Protein AF-A0A3S4IL54-F1 (afdb_monomer_lite)

Organism: Klebsiella pneumoniae (NCBI:txid573)

Radius of gyration: 19.03 Å; chains: 1; bounding box: 43×79×37 Å

pLDDT: mean 83.69, std 21.72, range [37.44, 98.69]

Sequence (185 aa):
MRKSSSPRAPPRVFWDPHELANVLGVAGVRYAVDASRHLPLQVMVAAPSSVPSTPGLEMSGADFAGAEMETMLGWPEVRGVAEVMDMHGVLHGSERMQEIVQAGLNSGKLIEGHARGLRGADLQAYLAAGVTSDHELTSADDALEKTARRADDRDPRLAPLSAARYRRGVKNAAAPLLADHRLHR

Foldseek 3Di:
DDDPPDDDQQAEDEDEQVVLCQAANLVSQVVVLVVQPPDSYQYQYAQELCNPVDPPVDHTNDDDAQVSLLVQLPDPSHQAHPENNPLVCQLQVPVRNLSNLVSRLVSVGAAAYAQAPDADLSLVLSVLSRHDYHDNDDDPVSVCRNPPDDPCPPDPVSRRQDSVRNVVSSCVSCVVVVPPVPPDD

Structure (mmCIF, N/CA/C/O backbone):
data_AF-A0A3S4IL54-F1
#
_entry.id   AF-A0A3S4IL54-F1
#
loop_
_atom_site.group_PDB
_atom_site.id
_atom_site.type_symbol
_atom_site.label_atom_id
_atom_site.label_alt_id
_atom_site.label_comp_id
_atom_site.label_asym_id
_atom_site.label_entity_id
_atom_site.label_seq_id
_atom_site.pdbx_PDB_ins_code
_atom_site.Cartn_x
_atom_site.Cartn_y
_atom_site.Cartn_z
_atom_site.occupancy
_atom_site.B_iso_or_equiv
_atom_site.auth_seq_id
_atom_site.auth_comp_id
_atom_site.auth_asym_id
_atom_site.auth_atom_id
_atom_site.pdbx_PDB_model_num
ATOM 1 N N . MET A 1 1 ? -13.021 -41.311 19.659 1.00 43.38 1 MET A N 1
ATOM 2 C CA . MET A 1 1 ? -12.293 -40.146 19.105 1.00 43.38 1 MET A CA 1
ATOM 3 C C . MET A 1 1 ? -12.610 -40.026 17.618 1.00 43.38 1 MET A C 1
ATOM 5 O O . MET A 1 1 ? -12.210 -40.898 16.859 1.00 43.38 1 MET A O 1
ATOM 9 N N . ARG A 1 2 ? -13.386 -39.020 17.191 1.00 39.38 2 ARG A N 1
ATOM 10 C CA . ARG A 1 2 ? -13.644 -38.776 15.760 1.00 39.38 2 ARG A CA 1
ATOM 11 C C . ARG A 1 2 ? -12.440 -38.033 15.172 1.00 39.38 2 ARG A C 1
ATOM 13 O O . ARG A 1 2 ? -12.179 -36.903 15.569 1.00 39.38 2 ARG A O 1
ATOM 20 N N . LYS A 1 3 ? -11.706 -38.663 14.250 1.00 45.97 3 LYS A N 1
ATOM 21 C CA . LYS A 1 3 ? -10.764 -37.955 13.373 1.00 45.97 3 LYS A CA 1
ATOM 22 C C . LYS A 1 3 ? -11.594 -37.100 12.413 1.00 45.97 3 LYS A C 1
ATOM 24 O O . LYS A 1 3 ? -12.325 -37.644 11.592 1.00 45.97 3 LYS A O 1
ATOM 29 N N . SER A 1 4 ? -11.518 -35.780 12.560 1.00 51.88 4 SER A N 1
ATOM 30 C CA . SER A 1 4 ? -11.969 -34.840 11.531 1.00 51.88 4 SER A CA 1
ATOM 31 C C . SER A 1 4 ? -11.110 -35.064 10.284 1.00 51.88 4 SER A C 1
ATOM 33 O O . SER A 1 4 ? -9.888 -34.975 10.358 1.00 51.88 4 SER A O 1
ATOM 35 N N . SER A 1 5 ? -11.743 -35.426 9.171 1.00 60.09 5 SER A N 1
ATOM 36 C CA . SER A 1 5 ? -11.109 -35.794 7.899 1.00 60.09 5 SER A CA 1
ATOM 37 C C . SER A 1 5 ? -10.963 -34.622 6.922 1.00 60.09 5 SER A C 1
ATOM 39 O O . SER A 1 5 ? -10.692 -34.847 5.747 1.00 60.09 5 SER A O 1
ATOM 41 N N . SER A 1 6 ? -11.158 -33.377 7.368 1.00 56.56 6 SER A N 1
ATOM 42 C CA . SER A 1 6 ? -10.958 -32.210 6.504 1.00 56.56 6 SER A CA 1
ATOM 43 C C . SER A 1 6 ? -9.495 -31.764 6.566 1.00 56.56 6 SER A C 1
ATOM 45 O O . SER A 1 6 ? -9.030 -31.444 7.666 1.00 56.56 6 SER A O 1
ATOM 47 N N . PRO A 1 7 ? -8.759 -31.692 5.440 1.00 69.19 7 PRO A N 1
ATOM 48 C CA . PRO A 1 7 ? -7.446 -31.060 5.440 1.00 69.19 7 PRO A CA 1
ATOM 49 C C . PRO A 1 7 ? -7.599 -29.607 5.909 1.00 69.19 7 PRO A C 1
ATOM 51 O O . PRO A 1 7 ? -8.471 -28.873 5.438 1.00 69.19 7 PRO A O 1
ATOM 54 N N . ARG A 1 8 ? -6.798 -29.207 6.901 1.00 79.50 8 ARG A N 1
ATOM 55 C CA . ARG A 1 8 ? -6.761 -27.826 7.392 1.00 79.50 8 ARG A CA 1
ATOM 56 C C . ARG A 1 8 ? -6.196 -26.951 6.274 1.00 79.50 8 ARG A C 1
ATOM 58 O O . ARG A 1 8 ? -5.164 -27.299 5.705 1.00 79.50 8 ARG A O 1
ATOM 65 N N . ALA A 1 9 ? -6.860 -25.836 5.969 1.00 82.69 9 ALA A N 1
ATOM 66 C CA . ALA A 1 9 ? -6.317 -24.849 5.040 1.00 82.69 9 ALA A CA 1
ATOM 67 C C . ALA A 1 9 ? -4.901 -24.438 5.489 1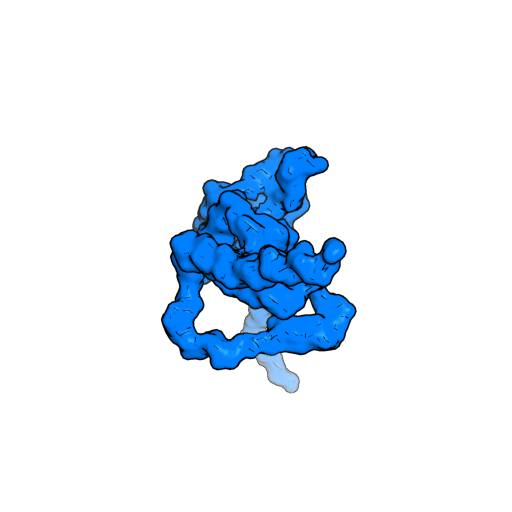.00 82.69 9 ALA A C 1
ATOM 69 O O . ALA A 1 9 ? -4.662 -24.352 6.703 1.00 82.69 9 ALA A O 1
ATOM 70 N N . PRO A 1 10 ? -3.968 -24.203 4.551 1.00 86.88 10 PRO A N 1
ATOM 71 C CA . PRO A 1 10 ? -2.629 -23.781 4.923 1.00 86.88 10 PRO A CA 1
ATOM 72 C C . PRO A 1 10 ? -2.695 -22.462 5.709 1.00 86.88 10 PRO A C 1
ATOM 74 O O . PRO A 1 10 ? -3.615 -21.660 5.495 1.00 86.88 10 PRO A O 1
ATOM 77 N N . PRO A 1 11 ? -1.743 -22.215 6.626 1.00 94.38 11 PRO A N 1
ATOM 78 C CA . PRO A 1 11 ? -1.591 -20.895 7.221 1.00 94.38 11 PRO A CA 1
ATOM 79 C C . PRO A 1 11 ? -1.414 -19.838 6.123 1.00 94.38 11 PRO A C 1
ATOM 81 O O . PRO A 1 11 ? -0.988 -20.143 5.004 1.00 94.38 11 PRO A O 1
ATOM 84 N N . ARG A 1 12 ? -1.769 -18.593 6.444 1.00 95.31 12 ARG A N 1
ATOM 85 C CA . ARG A 1 12 ? -1.751 -17.461 5.517 1.00 95.31 12 ARG A CA 1
ATOM 86 C C . ARG A 1 12 ? -1.012 -16.289 6.132 1.00 95.31 12 ARG A C 1
ATOM 88 O O . ARG A 1 12 ? -1.222 -16.000 7.306 1.00 95.31 12 ARG A O 1
ATOM 95 N N . VAL A 1 13 ? -0.220 -15.602 5.320 1.00 96.38 13 VAL A N 1
ATOM 96 C CA . VAL A 1 13 ? 0.407 -14.323 5.673 1.00 96.38 13 VAL A CA 1
ATOM 97 C C . VAL A 1 13 ? 0.102 -13.292 4.598 1.00 96.38 13 VAL A C 1
ATOM 99 O O . VAL A 1 13 ? -0.043 -13.640 3.425 1.00 96.38 13 VAL A O 1
ATOM 102 N N . PHE A 1 14 ? -0.019 -12.037 5.015 1.00 96.31 14 PHE A N 1
ATOM 103 C CA . PHE A 1 14 ? -0.024 -10.882 4.132 1.00 96.31 14 PHE A CA 1
ATOM 104 C C . PHE A 1 14 ? 1.339 -10.210 4.285 1.00 96.31 14 PHE A C 1
ATOM 106 O O . PHE A 1 14 ? 1.706 -9.846 5.399 1.00 96.31 14 PHE A O 1
ATOM 113 N N . TRP A 1 15 ? 2.123 -10.171 3.214 1.00 97.81 15 TRP A N 1
ATOM 114 C CA . TRP A 1 15 ? 3.521 -9.759 3.263 1.00 97.81 15 TRP A CA 1
ATOM 115 C C . TRP A 1 15 ? 3.759 -8.564 2.353 1.00 97.81 15 TRP A C 1
ATOM 117 O O . TRP A 1 15 ? 3.518 -8.642 1.149 1.00 97.81 15 TRP A O 1
ATOM 127 N N . ASP A 1 16 ? 4.268 -7.492 2.945 1.00 98.06 16 ASP A N 1
ATOM 128 C CA . ASP A 1 16 ? 4.882 -6.371 2.251 1.00 98.06 16 ASP A CA 1
ATOM 129 C C . ASP A 1 16 ? 6.401 -6.607 2.111 1.00 98.06 16 ASP A C 1
ATOM 131 O O . ASP A 1 16 ? 7.100 -6.620 3.123 1.00 98.06 16 ASP A O 1
ATOM 135 N N . PRO A 1 17 ? 6.934 -6.844 0.897 1.00 98.00 17 PRO A N 1
ATOM 136 C CA . PRO A 1 17 ? 8.362 -7.036 0.663 1.00 98.00 17 PRO A CA 1
ATOM 137 C C . PRO A 1 17 ? 9.089 -5.701 0.394 1.00 98.00 17 PRO A C 1
ATOM 139 O O . PRO A 1 17 ? 9.916 -5.624 -0.526 1.00 98.00 17 PRO A O 1
ATOM 142 N N . HIS A 1 18 ? 8.773 -4.630 1.131 1.00 97.62 18 HIS A N 1
ATOM 143 C CA . HIS A 1 18 ? 9.288 -3.285 0.844 1.00 97.62 18 HIS A CA 1
ATOM 144 C C . HIS A 1 18 ? 10.812 -3.166 0.969 1.00 97.62 18 HIS A C 1
ATOM 146 O O . HIS A 1 18 ? 11.418 -2.309 0.323 1.00 97.62 18 HIS A O 1
ATOM 152 N N . GLU A 1 19 ? 11.468 -4.038 1.730 1.00 97.38 19 GLU A N 1
ATOM 153 C CA . GLU A 1 19 ? 12.925 -4.073 1.847 1.00 97.38 19 GLU A CA 1
ATOM 154 C C . GLU A 1 19 ? 13.560 -4.569 0.545 1.00 97.38 19 GLU A C 1
ATOM 156 O O . GLU A 1 19 ? 14.521 -3.982 0.050 1.00 97.38 19 GLU A O 1
ATOM 161 N N . LEU A 1 20 ? 12.982 -5.608 -0.071 1.00 98.12 20 LEU A N 1
ATOM 162 C CA . LEU A 1 20 ? 13.428 -6.104 -1.376 1.00 98.12 20 LEU A CA 1
ATOM 163 C C . LEU A 1 20 ? 13.158 -5.083 -2.479 1.00 98.12 20 LEU A C 1
ATOM 165 O O . LEU A 1 20 ? 13.977 -4.934 -3.385 1.00 98.12 20 LEU A O 1
ATOM 169 N N . ALA A 1 21 ? 12.035 -4.369 -2.399 1.00 98.25 21 ALA A N 1
ATOM 170 C CA . ALA A 1 21 ? 11.714 -3.320 -3.354 1.00 98.25 21 ALA A CA 1
ATOM 171 C C . ALA A 1 21 ? 12.665 -2.123 -3.250 1.00 98.25 21 ALA A C 1
ATOM 173 O O . ALA A 1 21 ? 13.122 -1.629 -4.276 1.00 98.25 21 ALA A O 1
ATOM 174 N N . ASN A 1 22 ? 13.045 -1.708 -2.040 1.00 98.31 22 ASN A N 1
ATOM 175 C CA . ASN A 1 22 ? 14.037 -0.649 -1.863 1.00 98.31 22 ASN A CA 1
ATOM 176 C C . ASN A 1 22 ? 15.430 -1.033 -2.386 1.00 98.31 22 ASN A C 1
ATOM 178 O O . ASN A 1 22 ? 16.195 -0.161 -2.779 1.00 98.31 22 ASN A O 1
ATOM 182 N N . VAL A 1 23 ? 15.785 -2.319 -2.439 1.00 98.25 23 VAL A N 1
ATOM 183 C CA . VAL A 1 23 ? 17.096 -2.742 -2.968 1.00 98.25 23 VAL A CA 1
ATOM 184 C C . VAL A 1 23 ? 17.056 -3.026 -4.472 1.00 98.25 23 VAL A C 1
ATOM 186 O O . VAL A 1 23 ? 17.969 -2.635 -5.194 1.00 98.25 23 VAL A O 1
ATOM 189 N N . LEU A 1 24 ? 16.027 -3.730 -4.951 1.00 98.38 24 LEU A N 1
ATOM 190 C CA . LEU A 1 24 ? 15.977 -4.318 -6.300 1.00 98.38 24 LEU A CA 1
ATOM 191 C C . LEU A 1 24 ? 14.781 -3.840 -7.141 1.00 98.38 24 LEU A C 1
ATOM 193 O O . LEU A 1 24 ? 14.573 -4.324 -8.256 1.00 98.38 24 LEU A O 1
ATOM 197 N N . GLY A 1 25 ? 13.950 -2.943 -6.614 1.00 98.50 25 GLY A N 1
ATOM 198 C CA . GLY A 1 25 ? 12.744 -2.461 -7.280 1.00 98.50 25 GLY A CA 1
ATOM 199 C C . GLY A 1 25 ? 11.729 -3.562 -7.569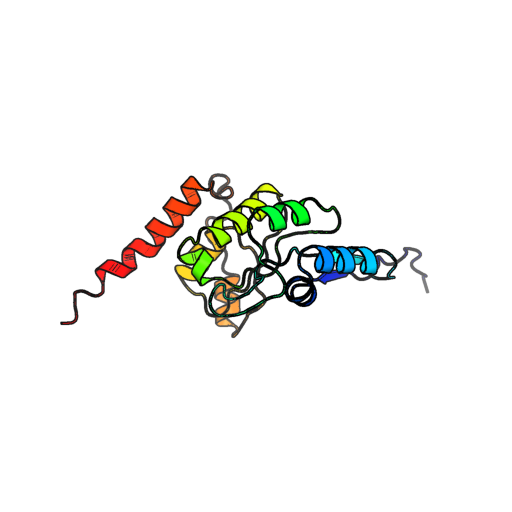 1.00 98.50 25 GLY A C 1
ATOM 200 O O . GLY A 1 25 ? 11.575 -4.526 -6.814 1.00 98.50 25 GLY A O 1
ATOM 201 N N . VAL A 1 26 ? 11.021 -3.426 -8.695 1.00 98.56 26 VAL A N 1
ATOM 202 C CA . VAL A 1 26 ? 9.961 -4.360 -9.119 1.00 98.56 26 VAL A CA 1
ATOM 203 C C . VAL A 1 26 ? 10.495 -5.792 -9.256 1.00 98.56 26 VAL A C 1
ATOM 205 O O . VAL A 1 26 ? 9.774 -6.752 -8.976 1.00 98.56 26 VAL A O 1
ATOM 208 N N . ALA A 1 27 ? 11.772 -5.959 -9.619 1.00 98.56 27 ALA A N 1
ATOM 209 C CA . ALA A 1 27 ? 12.417 -7.269 -9.681 1.00 98.56 27 ALA A CA 1
ATOM 210 C C . ALA A 1 27 ? 12.534 -7.930 -8.295 1.00 98.56 27 ALA A C 1
ATOM 212 O O . ALA A 1 27 ? 12.337 -9.139 -8.182 1.00 98.56 27 ALA A O 1
ATOM 213 N N . GLY A 1 28 ? 12.773 -7.148 -7.235 1.00 98.50 28 GLY A N 1
ATOM 214 C CA . GLY A 1 28 ? 12.763 -7.632 -5.851 1.00 98.50 28 GLY A CA 1
ATOM 215 C C . GLY A 1 28 ? 11.390 -8.144 -5.419 1.00 98.50 28 GLY A C 1
ATOM 216 O O . GLY A 1 28 ? 11.280 -9.221 -4.833 1.00 98.50 28 GLY A O 1
ATOM 217 N N . VAL A 1 29 ? 10.326 -7.426 -5.790 1.00 98.56 29 VAL A N 1
ATOM 218 C CA . VAL A 1 29 ? 8.942 -7.850 -5.513 1.00 98.56 29 VAL A CA 1
ATOM 219 C C . VAL A 1 29 ? 8.577 -9.097 -6.321 1.00 98.56 29 VAL A C 1
ATOM 221 O O . VAL A 1 29 ? 7.969 -10.027 -5.791 1.00 98.56 29 VAL A O 1
ATOM 224 N N . ARG A 1 30 ? 8.988 -9.178 -7.593 1.00 98.38 30 ARG A N 1
ATOM 225 C CA . ARG A 1 30 ? 8.802 -10.390 -8.407 1.00 98.38 30 ARG A CA 1
ATOM 226 C C . ARG A 1 30 ? 9.512 -11.592 -7.784 1.00 98.38 30 ARG A C 1
ATOM 228 O O . ARG A 1 30 ? 8.901 -12.651 -7.665 1.00 98.38 30 ARG A O 1
ATOM 235 N N . TYR A 1 31 ? 10.752 -11.417 -7.335 1.00 98.31 31 TYR A N 1
ATOM 236 C CA . TYR A 1 31 ? 11.493 -12.461 -6.632 1.00 98.31 31 TYR A CA 1
ATOM 237 C C . TYR A 1 31 ? 10.748 -12.944 -5.378 1.00 98.31 31 TYR A C 1
ATOM 239 O O . TYR A 1 31 ? 10.597 -14.150 -5.188 1.00 98.31 31 TYR A O 1
ATOM 247 N N . ALA A 1 32 ? 10.217 -12.023 -4.564 1.00 97.50 32 ALA A N 1
ATOM 248 C CA . ALA A 1 32 ? 9.409 -12.351 -3.387 1.00 97.50 32 ALA A CA 1
ATOM 249 C C . ALA A 1 32 ? 8.179 -13.207 -3.741 1.00 97.50 32 ALA A C 1
ATOM 251 O O . ALA A 1 32 ? 7.913 -14.225 -3.096 1.00 97.50 32 ALA A O 1
ATOM 252 N N . VAL A 1 33 ? 7.457 -12.828 -4.801 1.00 97.69 33 VAL A N 1
ATOM 253 C CA . VAL A 1 33 ? 6.313 -13.592 -5.320 1.00 97.69 33 VAL A CA 1
ATOM 254 C C . VAL A 1 33 ? 6.741 -14.997 -5.738 1.00 97.69 33 VAL A C 1
ATOM 256 O O . VAL A 1 33 ? 6.141 -15.976 -5.291 1.00 97.69 33 VAL A O 1
ATOM 259 N N . ASP A 1 34 ? 7.782 -15.117 -6.560 1.00 97.50 34 ASP A N 1
ATOM 260 C CA . ASP A 1 34 ? 8.218 -16.402 -7.107 1.00 97.50 34 ASP A CA 1
ATOM 261 C C . ASP A 1 34 ? 8.732 -17.347 -6.010 1.00 97.50 34 ASP A C 1
ATOM 263 O O . ASP A 1 34 ? 8.366 -18.525 -5.991 1.00 97.50 34 ASP A O 1
ATOM 267 N N . ALA A 1 35 ? 9.484 -16.823 -5.037 1.00 96.25 35 ALA A N 1
ATOM 268 C CA . ALA A 1 35 ? 9.977 -17.580 -3.887 1.00 96.25 35 ALA A CA 1
ATOM 269 C C . ALA A 1 35 ? 8.846 -18.125 -2.992 1.00 96.25 35 ALA A C 1
ATOM 271 O O . ALA A 1 35 ? 9.035 -19.113 -2.280 1.00 96.25 35 ALA A O 1
ATOM 272 N N . SER A 1 36 ? 7.656 -17.516 -3.032 1.00 95.44 36 SER A N 1
ATOM 273 C CA . SER A 1 36 ? 6.535 -17.894 -2.167 1.00 95.44 36 SER A CA 1
ATOM 274 C C . SER A 1 36 ? 5.674 -19.060 -2.678 1.00 95.44 36 SER A C 1
ATOM 276 O O . SER A 1 36 ? 4.983 -19.707 -1.888 1.00 95.44 36 SER A O 1
ATOM 278 N N . ARG A 1 37 ? 5.711 -19.374 -3.983 1.00 92.25 37 ARG A N 1
ATOM 279 C CA . ARG A 1 37 ? 4.726 -20.257 -4.650 1.00 92.25 37 ARG A CA 1
ATOM 280 C C . ARG A 1 37 ? 4.711 -21.714 -4.176 1.00 92.25 37 ARG A C 1
ATOM 282 O O . ARG A 1 37 ? 3.696 -22.389 -4.339 1.00 92.25 37 ARG A O 1
ATOM 289 N N . HIS A 1 38 ? 5.812 -22.215 -3.621 1.00 90.12 38 HIS A N 1
ATOM 290 C CA . HIS A 1 38 ? 5.969 -23.632 -3.258 1.00 90.12 38 HIS A CA 1
ATOM 291 C C . HIS A 1 38 ? 6.059 -23.874 -1.749 1.00 90.12 38 HIS A C 1
ATOM 293 O O . HIS A 1 38 ? 6.418 -24.966 -1.308 1.00 90.12 38 HIS A O 1
ATOM 299 N N . LEU A 1 39 ? 5.733 -22.862 -0.948 1.00 93.81 39 LEU A N 1
ATOM 300 C CA . LEU A 1 39 ? 5.749 -22.980 0.500 1.00 93.81 39 LEU A CA 1
ATOM 301 C C . LEU A 1 39 ? 4.493 -23.715 1.000 1.00 93.81 39 LEU A C 1
ATOM 303 O O . LEU A 1 39 ? 3.410 -23.549 0.436 1.00 93.81 39 LEU A O 1
ATOM 30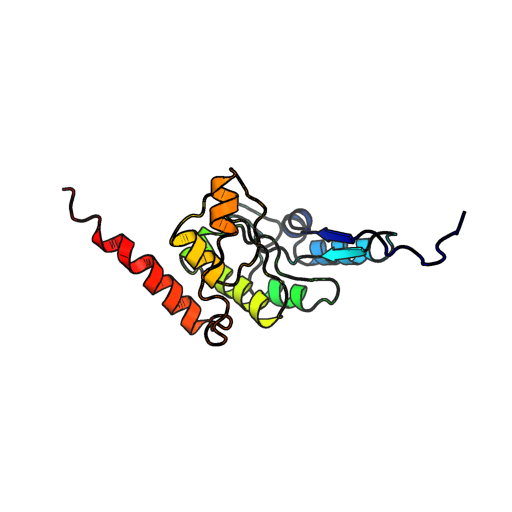7 N N . PRO A 1 40 ? 4.569 -24.447 2.128 1.00 93.88 40 PRO A N 1
ATOM 308 C CA . PRO A 1 40 ? 3.389 -24.924 2.857 1.00 93.88 40 PRO A CA 1
ATOM 309 C C . PRO A 1 40 ? 2.672 -23.774 3.608 1.00 93.88 40 PRO A C 1
ATOM 311 O O . PRO A 1 40 ? 2.152 -23.955 4.709 1.00 93.88 40 PRO A O 1
ATOM 314 N N . LEU A 1 41 ? 2.681 -22.575 3.023 1.00 94.44 41 LEU A N 1
ATOM 315 C CA . LEU A 1 41 ? 2.211 -21.295 3.541 1.00 94.44 41 LEU A CA 1
ATOM 316 C C . LEU A 1 41 ? 1.659 -20.503 2.355 1.00 94.44 41 LEU A C 1
ATOM 318 O O . LEU A 1 41 ? 2.367 -20.290 1.374 1.00 94.44 41 LEU A O 1
ATOM 322 N N . GLN A 1 42 ? 0.413 -20.044 2.440 1.00 94.44 42 GLN A N 1
ATOM 323 C CA . GLN A 1 42 ? -0.126 -19.151 1.420 1.00 94.44 42 GLN A CA 1
ATOM 324 C C . GLN A 1 42 ? 0.317 -17.715 1.718 1.00 94.44 42 GLN A C 1
ATOM 326 O O . GLN A 1 42 ? -0.140 -17.094 2.679 1.00 94.44 42 GLN A O 1
ATOM 331 N N . VAL A 1 43 ? 1.181 -17.184 0.861 1.00 96.31 43 VAL A N 1
ATOM 332 C CA . VAL A 1 43 ? 1.666 -15.806 0.941 1.00 96.31 43 VAL A CA 1
ATOM 333 C C . VAL A 1 43 ? 0.827 -14.925 0.022 1.00 96.31 43 VAL A C 1
ATOM 335 O O . VAL A 1 43 ? 0.702 -15.184 -1.172 1.00 96.31 43 VAL A O 1
ATOM 338 N N . MET A 1 44 ? 0.211 -13.898 0.595 1.00 95.81 44 MET A N 1
ATOM 339 C CA . MET A 1 44 ? -0.492 -12.843 -0.129 1.00 95.81 44 MET A CA 1
ATOM 340 C C . MET A 1 44 ? 0.420 -11.627 -0.138 1.00 95.81 44 MET A C 1
ATOM 342 O O . MET A 1 44 ? 0.722 -11.098 0.925 1.00 95.81 44 MET A O 1
ATOM 346 N N . VAL A 1 45 ? 0.892 -11.218 -1.309 1.00 98.00 45 VAL A N 1
ATOM 347 C CA . VAL A 1 45 ? 1.882 -10.140 -1.402 1.00 98.00 45 VAL A CA 1
ATOM 348 C C . VAL A 1 45 ? 1.169 -8.792 -1.483 1.00 98.00 45 VAL A C 1
ATOM 350 O O . VAL A 1 45 ? 0.118 -8.682 -2.113 1.00 98.00 45 VAL A O 1
ATOM 353 N N . ALA A 1 46 ? 1.724 -7.768 -0.855 1.00 98.06 46 ALA A N 1
ATOM 354 C CA . ALA A 1 46 ? 1.326 -6.381 -1.039 1.00 98.06 46 ALA A CA 1
ATOM 355 C C . ALA A 1 46 ? 2.331 -5.678 -1.960 1.00 98.06 46 ALA A C 1
ATOM 357 O O . ALA A 1 46 ? 3.511 -6.019 -1.964 1.00 98.06 46 ALA A O 1
ATOM 358 N N . ALA A 1 47 ? 1.868 -4.734 -2.774 1.00 98.62 47 ALA A N 1
ATOM 359 C CA . ALA A 1 47 ? 2.731 -3.918 -3.617 1.00 98.62 47 ALA A CA 1
ATOM 360 C C . ALA A 1 47 ? 3.330 -2.770 -2.782 1.00 98.62 47 ALA A C 1
ATOM 362 O O . ALA A 1 47 ? 2.554 -1.939 -2.308 1.00 98.62 47 ALA A O 1
ATOM 363 N N . PRO A 1 48 ? 4.662 -2.689 -2.603 1.00 98.56 48 PRO A N 1
ATOM 364 C CA . PRO A 1 48 ? 5.285 -1.655 -1.776 1.00 98.56 48 PRO A CA 1
ATOM 365 C C . PRO A 1 48 ? 4.968 -0.238 -2.270 1.00 98.56 48 PRO A C 1
ATOM 367 O O . PRO A 1 48 ? 5.108 0.053 -3.455 1.00 98.56 48 PRO A O 1
ATOM 370 N N . SER A 1 49 ? 4.547 0.646 -1.368 1.00 97.25 49 SER A N 1
ATOM 371 C CA . SER A 1 49 ? 4.077 2.017 -1.659 1.00 97.25 49 SER A CA 1
ATOM 372 C C . SER A 1 49 ? 5.119 3.107 -1.402 1.00 97.25 49 SER A C 1
ATOM 374 O O . SER A 1 49 ? 4.975 4.225 -1.894 1.00 97.25 49 SER A O 1
ATOM 376 N N . SER A 1 50 ? 6.160 2.807 -0.627 1.00 93.56 50 SER A N 1
ATOM 377 C CA . SER A 1 50 ? 7.106 3.799 -0.101 1.00 93.56 50 SER A CA 1
ATOM 378 C C . SER A 1 50 ? 8.547 3.436 -0.463 1.00 93.56 50 SER A C 1
ATOM 380 O O . SER A 1 50 ? 9.365 3.098 0.388 1.00 93.56 50 SER A O 1
ATOM 382 N N . VAL A 1 51 ? 8.849 3.500 -1.763 1.00 96.94 51 VAL A N 1
ATOM 383 C CA . VAL A 1 51 ? 10.172 3.198 -2.340 1.00 96.94 51 VAL A CA 1
ATOM 384 C C . VAL A 1 51 ? 10.640 4.365 -3.224 1.00 96.94 51 VAL A C 1
ATOM 386 O O . VAL A 1 51 ? 10.067 4.537 -4.298 1.00 96.94 51 VAL A O 1
ATOM 389 N N . PRO A 1 52 ? 11.601 5.204 -2.792 1.00 96.69 52 PRO A N 1
ATOM 390 C CA . PRO A 1 52 ? 12.041 5.364 -1.404 1.00 96.69 52 PRO A CA 1
ATOM 391 C C . PRO A 1 52 ? 10.909 5.874 -0.496 1.00 96.69 52 PRO A C 1
ATOM 393 O O . PRO A 1 52 ? 9.863 6.345 -0.970 1.00 96.69 52 PRO A O 1
ATOM 396 N N . SER A 1 53 ? 11.126 5.807 0.816 1.00 93.06 53 SER A N 1
ATOM 397 C CA . SER A 1 53 ? 10.193 6.350 1.805 1.00 93.06 53 SER A CA 1
ATOM 398 C C . SER A 1 53 ? 10.127 7.877 1.736 1.00 93.06 53 SER A C 1
ATOM 400 O O . SER A 1 53 ? 9.047 8.455 1.824 1.00 93.06 53 SER A O 1
ATOM 402 N N . THR A 1 54 ? 11.271 8.518 1.479 1.00 90.62 54 THR A N 1
ATOM 403 C CA . THR A 1 54 ? 11.439 9.971 1.500 1.00 90.62 54 THR A CA 1
ATOM 404 C C . THR A 1 54 ? 12.183 10.466 0.245 1.00 90.62 54 THR A C 1
ATOM 406 O O . THR A 1 54 ? 13.377 10.781 0.307 1.00 90.62 54 THR A O 1
ATOM 409 N N . PRO A 1 55 ? 11.509 10.543 -0.924 1.00 90.06 55 PRO A N 1
ATOM 410 C CA . PRO A 1 55 ? 12.134 10.968 -2.179 1.00 90.06 55 PRO A CA 1
ATOM 411 C C . PRO A 1 55 ? 12.886 12.299 -2.063 1.00 90.06 55 PRO A C 1
ATOM 413 O O . PRO A 1 55 ? 12.389 13.267 -1.488 1.00 90.06 55 PRO A O 1
ATOM 416 N N . GLY A 1 56 ? 14.099 12.346 -2.616 1.00 90.81 56 GLY A N 1
ATOM 417 C CA . GLY A 1 56 ? 14.969 13.527 -2.591 1.00 90.81 56 GLY A CA 1
ATOM 418 C C . GLY A 1 56 ? 15.747 13.747 -1.288 1.00 90.81 56 GLY A C 1
ATOM 419 O O . GLY A 1 56 ? 16.667 14.563 -1.284 1.00 90.81 56 GLY A O 1
ATOM 420 N N . LEU A 1 57 ? 15.429 13.022 -0.208 1.00 93.50 57 LEU A N 1
ATOM 421 C CA . LEU A 1 57 ? 16.180 13.060 1.057 1.00 93.50 57 LEU A CA 1
ATOM 422 C C . LEU A 1 57 ? 17.010 11.795 1.302 1.00 93.50 57 LEU A C 1
ATOM 424 O O . LEU A 1 57 ? 17.896 11.800 2.155 1.00 93.50 57 LEU A O 1
ATOM 428 N N . GLU A 1 58 ? 16.765 10.735 0.535 1.00 93.31 58 GLU A N 1
ATOM 429 C CA . GLU A 1 58 ? 17.514 9.485 0.604 1.00 93.31 58 GLU A CA 1
ATOM 430 C C . GLU A 1 58 ? 17.782 8.891 -0.784 1.00 93.31 58 GLU A C 1
ATOM 432 O O . GLU A 1 58 ? 17.233 9.336 -1.795 1.00 93.31 58 GLU A O 1
ATOM 437 N N . MET A 1 59 ? 18.640 7.871 -0.817 1.00 93.25 59 MET A N 1
ATOM 438 C CA . MET A 1 59 ? 18.881 7.050 -2.000 1.00 93.25 59 MET A CA 1
ATOM 439 C C . MET A 1 59 ? 18.334 5.644 -1.767 1.00 93.25 59 MET A C 1
ATOM 441 O O . MET A 1 59 ? 18.610 5.031 -0.738 1.00 93.25 59 MET A O 1
ATOM 445 N N . SER A 1 60 ? 17.613 5.129 -2.757 1.00 95.50 60 SER A N 1
ATOM 446 C CA . SER A 1 60 ? 17.112 3.757 -2.809 1.00 95.50 60 SER A CA 1
ATOM 447 C C . SER A 1 60 ? 17.505 3.130 -4.148 1.00 95.50 60 SER A C 1
ATOM 449 O O . SER A 1 60 ? 17.832 3.835 -5.103 1.00 95.50 60 SER A O 1
ATOM 451 N N . GLY A 1 61 ? 17.515 1.801 -4.220 1.00 97.12 61 GLY A N 1
ATOM 452 C CA . GLY A 1 61 ? 17.792 1.054 -5.448 1.00 97.12 61 GLY A CA 1
ATOM 453 C C . GLY A 1 61 ? 16.674 1.161 -6.489 1.00 97.12 61 GLY A C 1
ATOM 454 O O . GLY A 1 61 ? 16.864 0.745 -7.631 1.00 97.12 61 GLY A O 1
ATOM 455 N N . ALA A 1 62 ? 15.522 1.722 -6.112 1.00 97.62 62 ALA A N 1
ATOM 456 C CA . ALA A 1 62 ? 14.398 1.978 -6.999 1.00 97.62 62 ALA A CA 1
ATOM 457 C C . ALA A 1 62 ? 13.593 3.213 -6.571 1.00 97.62 62 ALA A C 1
ATOM 459 O O . ALA A 1 62 ? 13.741 3.715 -5.457 1.00 97.62 62 ALA A O 1
ATOM 460 N N . ASP A 1 63 ? 12.715 3.662 -7.465 1.00 97.12 63 ASP A N 1
ATOM 461 C CA . ASP A 1 63 ? 11.716 4.701 -7.230 1.00 97.12 63 ASP A CA 1
ATOM 462 C C . ASP A 1 63 ? 10.386 4.219 -7.815 1.00 97.12 63 ASP A C 1
ATOM 464 O O . ASP A 1 63 ? 10.341 3.798 -8.973 1.00 97.12 63 ASP A O 1
ATOM 468 N N . PHE A 1 64 ? 9.342 4.182 -6.991 1.00 98.06 64 PHE A N 1
ATOM 469 C CA . PHE A 1 64 ? 8.012 3.712 -7.359 1.00 98.06 64 PHE A CA 1
ATOM 470 C C . PHE A 1 64 ? 7.009 4.860 -7.380 1.00 98.06 64 PHE A C 1
ATOM 472 O O . PHE A 1 64 ? 6.886 5.620 -6.411 1.00 98.06 64 PHE A O 1
ATOM 479 N N . ALA A 1 65 ? 6.224 4.894 -8.453 1.00 96.94 65 ALA A N 1
ATOM 480 C CA . ALA A 1 65 ? 5.064 5.751 -8.637 1.00 96.94 65 ALA A CA 1
ATOM 481 C C . ALA A 1 65 ? 3.898 4.935 -9.240 1.00 96.94 65 ALA A C 1
ATOM 483 O O . ALA A 1 65 ? 3.767 3.732 -8.978 1.00 96.94 65 ALA A O 1
ATOM 484 N N . GLY A 1 66 ? 3.016 5.568 -10.022 1.00 97.38 66 GLY A N 1
ATOM 485 C CA . GLY A 1 66 ? 1.843 4.897 -10.594 1.00 97.38 66 GLY A CA 1
ATOM 486 C C . GLY A 1 66 ? 2.167 3.679 -11.463 1.00 97.38 66 GLY A C 1
ATOM 487 O O . GLY A 1 66 ? 1.527 2.640 -11.321 1.00 97.38 66 GLY A O 1
ATOM 488 N N . ALA A 1 67 ? 3.178 3.771 -12.331 1.00 98.38 67 ALA A N 1
ATOM 489 C CA . ALA A 1 67 ? 3.479 2.731 -13.319 1.00 98.38 67 ALA A CA 1
ATOM 490 C C . ALA A 1 67 ? 3.947 1.410 -12.678 1.00 98.38 67 ALA A C 1
ATOM 492 O O . ALA A 1 67 ? 3.498 0.320 -13.057 1.00 98.38 67 ALA A O 1
ATOM 493 N N . GLU A 1 68 ? 4.824 1.490 -11.676 1.00 98.62 68 GLU A N 1
ATOM 494 C CA . GLU A 1 68 ? 5.292 0.320 -10.930 1.00 98.62 68 GLU A CA 1
ATOM 495 C C . GLU A 1 68 ? 4.144 -0.282 -10.118 1.00 98.62 68 GLU A C 1
ATOM 497 O O . GLU A 1 68 ? 3.979 -1.505 -10.083 1.00 98.62 68 GLU A O 1
ATOM 502 N N . MET A 1 69 ? 3.312 0.575 -9.518 1.00 98.56 69 MET A N 1
ATOM 503 C CA . MET A 1 69 ? 2.151 0.153 -8.744 1.00 98.56 69 MET A CA 1
ATOM 504 C C . MET A 1 69 ? 1.126 -0.590 -9.611 1.00 98.56 69 MET A C 1
ATOM 506 O O . MET A 1 69 ? 0.715 -1.694 -9.259 1.00 98.56 69 MET A O 1
ATOM 510 N N . GLU A 1 70 ? 0.771 -0.057 -10.781 1.00 98.62 70 GLU A N 1
ATOM 511 C CA . GLU A 1 70 ? -0.110 -0.724 -11.750 1.00 98.62 70 GLU A CA 1
ATOM 512 C C . GLU A 1 70 ? 0.459 -2.070 -12.208 1.00 98.62 70 GLU A C 1
ATOM 514 O O . GLU A 1 70 ? -0.261 -3.072 -12.254 1.00 98.62 70 GLU A O 1
ATOM 519 N N . THR A 1 71 ? 1.766 -2.119 -12.479 1.00 98.56 71 THR A N 1
ATOM 520 C CA . THR A 1 71 ? 2.456 -3.356 -12.861 1.00 98.56 71 THR A CA 1
ATOM 521 C C . THR A 1 71 ? 2.298 -4.430 -11.788 1.00 98.56 71 THR A C 1
ATOM 523 O O . THR A 1 71 ? 1.892 -5.553 -12.098 1.00 98.56 71 THR A O 1
ATOM 526 N N . MET A 1 72 ? 2.595 -4.100 -10.527 1.00 98.69 72 MET A N 1
ATOM 527 C CA . MET A 1 72 ? 2.515 -5.043 -9.409 1.00 98.69 72 MET A CA 1
ATOM 528 C C . MET A 1 72 ? 1.069 -5.437 -9.097 1.00 98.69 72 MET A C 1
ATOM 530 O O . MET A 1 72 ? 0.770 -6.618 -8.914 1.00 98.69 72 MET A O 1
ATOM 534 N N . LEU A 1 73 ? 0.140 -4.478 -9.095 1.00 98.62 73 LEU A N 1
ATOM 535 C CA . LEU A 1 73 ? -1.284 -4.736 -8.883 1.00 98.62 73 LEU A CA 1
ATOM 536 C C . LEU A 1 73 ? -1.908 -5.553 -10.022 1.00 98.62 73 LEU A C 1
ATOM 538 O O . LEU A 1 73 ? -2.942 -6.181 -9.804 1.00 98.62 73 LEU A O 1
ATOM 542 N N . GLY A 1 74 ? -1.281 -5.639 -11.195 1.00 98.12 74 GLY A N 1
ATOM 543 C CA . GLY A 1 74 ? -1.672 -6.574 -12.250 1.00 98.12 74 GLY A CA 1
ATOM 544 C C . GLY A 1 74 ? -1.423 -8.049 -11.904 1.00 98.12 74 GLY A C 1
ATOM 545 O O . GLY A 1 74 ? -1.984 -8.938 -12.545 1.00 98.12 74 GLY A O 1
ATOM 546 N N . TRP A 1 75 ? -0.605 -8.352 -10.891 1.00 98.06 75 TRP A N 1
ATOM 547 C CA . TRP A 1 75 ? -0.240 -9.731 -10.559 1.00 98.06 75 TRP A CA 1
ATOM 548 C C . TRP A 1 75 ? -1.312 -10.420 -9.694 1.00 98.06 75 TRP A C 1
ATOM 550 O O . TRP A 1 75 ? -1.851 -9.805 -8.766 1.00 98.06 75 TRP A O 1
ATOM 560 N N . PRO A 1 76 ? -1.634 -11.704 -9.946 1.00 95.06 76 PRO A N 1
ATOM 561 C CA . PRO A 1 76 ? -2.652 -12.436 -9.183 1.00 95.06 76 PRO A CA 1
ATOM 562 C C . PRO A 1 76 ? -2.242 -12.727 -7.727 1.00 95.06 76 PRO A C 1
ATOM 564 O O . PRO A 1 76 ? -3.100 -12.917 -6.856 1.00 95.06 76 PRO A O 1
ATOM 567 N N . GLU A 1 77 ? -0.940 -12.762 -7.442 1.00 95.44 77 GLU A N 1
ATOM 568 C CA . GLU A 1 77 ? -0.398 -12.957 -6.094 1.00 95.44 77 GLU A CA 1
ATOM 569 C C . GLU A 1 77 ? -0.472 -11.690 -5.237 1.00 95.44 77 GLU A C 1
ATOM 571 O O . GLU A 1 77 ? -0.569 -11.787 -4.011 1.00 95.44 77 GLU A O 1
ATOM 576 N N . VAL A 1 78 ? -0.482 -10.517 -5.877 1.00 97.88 78 VAL A N 1
ATOM 577 C CA . VAL A 1 78 ? -0.552 -9.224 -5.197 1.00 97.88 78 VAL A CA 1
ATOM 578 C C . VAL A 1 78 ? -1.995 -8.924 -4.810 1.00 97.88 78 VAL A C 1
ATOM 580 O O . VAL A 1 78 ? -2.895 -8.988 -5.648 1.00 97.88 78 VAL A O 1
ATOM 583 N N . ARG A 1 79 ? -2.247 -8.606 -3.541 1.00 97.56 79 ARG A N 1
ATOM 584 C CA . ARG A 1 79 ? -3.592 -8.453 -2.959 1.00 97.56 79 ARG A CA 1
ATOM 585 C C . ARG A 1 79 ? -3.944 -7.038 -2.523 1.00 97.56 79 ARG A C 1
ATOM 587 O O . ARG A 1 79 ? -5.069 -6.825 -2.079 1.00 97.56 79 ARG A O 1
ATOM 594 N N . GLY A 1 80 ? -3.043 -6.090 -2.729 1.00 97.75 80 GLY A N 1
ATOM 595 C CA . GLY A 1 80 ? -3.279 -4.684 -2.445 1.00 97.75 80 GLY A CA 1
ATOM 596 C C . GLY A 1 80 ? -2.009 -3.861 -2.525 1.00 97.75 80 GLY A C 1
ATOM 597 O O . GLY A 1 80 ? -0.933 -4.401 -2.784 1.00 97.75 80 GLY A O 1
ATOM 598 N N . VAL A 1 81 ? -2.170 -2.566 -2.294 1.00 98.50 81 VAL A N 1
ATOM 599 C CA . VAL A 1 81 ? -1.082 -1.649 -1.961 1.00 98.50 81 VAL A CA 1
ATOM 600 C C . VAL A 1 81 ? -0.672 -1.929 -0.518 1.00 98.50 81 VAL A C 1
ATOM 602 O O . VAL A 1 81 ? -1.534 -2.132 0.340 1.00 98.50 81 VAL A O 1
ATOM 605 N N . ALA A 1 82 ? 0.631 -1.991 -0.280 1.00 98.19 82 ALA A N 1
ATOM 606 C CA . ALA A 1 82 ? 1.200 -2.130 1.048 1.00 98.19 82 ALA A CA 1
ATOM 607 C C . ALA A 1 82 ? 1.020 -0.853 1.880 1.00 98.19 82 ALA A C 1
ATOM 609 O O . ALA A 1 82 ? 0.304 0.064 1.483 1.00 98.19 82 ALA A O 1
ATOM 610 N N . GLU A 1 83 ? 1.642 -0.813 3.056 1.00 97.12 83 GLU A N 1
ATOM 611 C CA . GLU A 1 83 ? 1.446 0.265 4.015 1.00 97.12 83 GLU A CA 1
ATOM 612 C C . GLU A 1 83 ? 1.802 1.644 3.424 1.00 97.12 83 GLU A C 1
ATOM 614 O O . GLU A 1 83 ? 2.934 1.927 3.023 1.00 97.12 83 GLU A O 1
ATOM 619 N N . VAL A 1 84 ? 0.816 2.535 3.315 1.00 97.31 84 VAL A N 1
ATOM 620 C CA . VAL A 1 84 ? 1.025 3.875 2.744 1.00 97.31 84 VAL A CA 1
ATOM 621 C C . VAL A 1 84 ? 1.656 4.798 3.794 1.00 97.31 84 VAL A C 1
ATOM 623 O O . VAL A 1 84 ? 0.971 5.561 4.471 1.00 97.31 84 VAL A O 1
ATOM 626 N N . MET A 1 85 ? 2.981 4.734 3.940 1.00 95.94 85 MET A N 1
ATOM 627 C CA . MET A 1 85 ? 3.721 5.463 4.984 1.00 95.94 85 MET A CA 1
ATOM 628 C C . MET A 1 85 ? 3.869 6.963 4.720 1.00 95.94 85 MET A C 1
ATOM 630 O O . MET A 1 85 ? 4.011 7.742 5.663 1.00 95.94 85 MET A O 1
ATOM 634 N N . ASP A 1 86 ? 3.811 7.393 3.456 1.00 96.12 86 ASP A N 1
ATOM 635 C CA . ASP A 1 86 ? 3.865 8.811 3.078 1.00 96.12 86 ASP A CA 1
ATOM 636 C C . ASP A 1 86 ? 2.510 9.501 3.332 1.00 96.12 86 ASP A C 1
ATOM 638 O O . ASP A 1 86 ? 1.803 9.952 2.426 1.00 96.12 86 ASP A O 1
ATOM 642 N N . MET A 1 87 ? 2.131 9.565 4.612 1.00 95.94 87 MET A N 1
ATOM 643 C CA . MET A 1 87 ? 0.908 10.217 5.082 1.00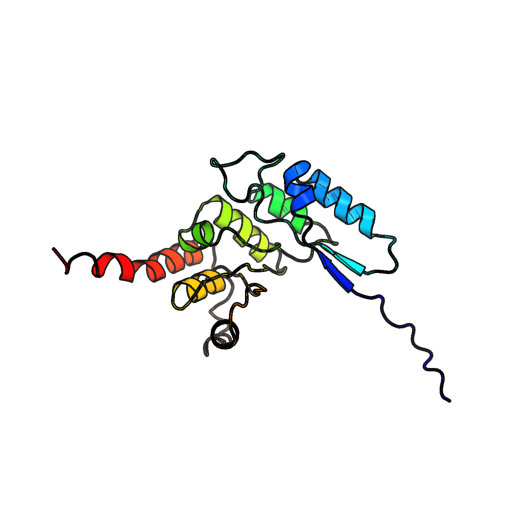 95.94 87 MET A CA 1
ATOM 644 C C . MET A 1 87 ? 0.869 11.685 4.659 1.00 95.94 87 MET A C 1
ATOM 646 O O . MET A 1 87 ? -0.170 12.172 4.227 1.00 95.94 87 MET A O 1
ATOM 650 N N . HIS A 1 88 ? 1.999 12.392 4.736 1.00 94.88 88 HIS A N 1
ATOM 651 C CA . HIS A 1 88 ? 2.083 13.794 4.332 1.00 94.88 88 HIS A CA 1
ATOM 652 C C . HIS A 1 88 ? 1.781 13.957 2.835 1.00 94.88 88 HIS A C 1
ATOM 654 O O . HIS A 1 88 ? 0.985 14.815 2.450 1.00 94.88 88 HIS A O 1
ATOM 660 N N . GLY A 1 89 ? 2.356 13.109 1.979 1.00 95.50 89 GLY A N 1
ATOM 661 C CA . GLY A 1 89 ? 2.052 13.078 0.554 1.00 95.50 89 GLY A CA 1
ATOM 662 C C . GLY A 1 89 ? 0.571 12.828 0.277 1.00 95.50 89 GLY A C 1
ATOM 663 O O . GLY A 1 89 ? -0.018 13.518 -0.555 1.00 95.50 89 GLY A O 1
ATOM 664 N N . VAL A 1 90 ? -0.073 11.925 1.019 1.00 96.00 90 VAL A N 1
ATOM 665 C CA . VAL A 1 90 ? -1.526 11.714 0.919 1.00 96.00 90 VAL A CA 1
ATOM 666 C C . VAL A 1 90 ? -2.293 12.980 1.330 1.00 96.00 90 VAL A C 1
ATOM 668 O O . VAL A 1 90 ? -3.049 13.534 0.526 1.00 96.00 90 VAL A O 1
ATOM 671 N N . LEU A 1 91 ? -2.054 13.496 2.538 1.00 94.75 91 LEU A N 1
ATOM 672 C CA . LEU A 1 91 ? -2.782 14.634 3.115 1.00 94.75 91 LEU A CA 1
ATOM 673 C C . LEU A 1 91 ? -2.623 15.934 2.324 1.00 94.75 91 LEU A C 1
ATOM 675 O O . LEU A 1 91 ? -3.537 16.753 2.303 1.00 94.75 91 LEU A O 1
ATOM 679 N N . HIS A 1 92 ? -1.492 16.124 1.647 1.00 94.44 92 HIS A N 1
ATOM 680 C CA . HIS A 1 92 ? -1.224 17.320 0.847 1.00 94.44 92 HIS A CA 1
ATOM 681 C C . HIS A 1 92 ? -1.373 17.090 -0.661 1.00 94.44 92 HIS A C 1
ATOM 683 O O . HIS A 1 92 ? -1.192 18.018 -1.450 1.00 94.44 92 HIS A O 1
ATOM 689 N N . GLY A 1 93 ? -1.758 15.879 -1.071 1.00 91.94 93 GLY A N 1
ATOM 690 C CA . GLY A 1 93 ? -1.995 15.528 -2.463 1.00 91.94 93 GLY A CA 1
ATOM 691 C C . GLY A 1 93 ? -0.738 15.615 -3.324 1.00 91.94 93 GLY A C 1
ATOM 692 O O . GLY A 1 93 ? -0.786 16.222 -4.394 1.00 91.94 93 GLY A O 1
ATOM 693 N N . SER A 1 94 ? 0.363 14.996 -2.898 1.00 95.56 94 SER A N 1
ATOM 694 C CA . SER A 1 94 ? 1.525 14.796 -3.765 1.00 95.56 94 SER A CA 1
ATOM 695 C C . SER A 1 94 ? 1.125 13.997 -5.010 1.00 95.56 94 SER A C 1
ATOM 697 O O . SER A 1 94 ? 0.241 13.140 -4.961 1.00 95.56 94 SER A O 1
ATOM 699 N N . GLU A 1 95 ? 1.750 14.304 -6.146 1.00 96.38 95 GLU A N 1
ATOM 700 C CA . GLU A 1 95 ? 1.466 13.622 -7.415 1.00 96.38 95 GLU A CA 1
ATOM 701 C C . GLU A 1 95 ? 1.756 12.120 -7.308 1.00 96.38 95 GLU A C 1
ATOM 703 O O . GLU A 1 95 ? 0.877 11.305 -7.573 1.00 96.38 95 GLU A O 1
ATOM 708 N N . ARG A 1 96 ? 2.923 11.761 -6.762 1.00 96.56 96 ARG A N 1
ATOM 709 C CA . ARG A 1 96 ? 3.329 10.370 -6.522 1.00 96.56 96 ARG A CA 1
ATOM 710 C C . ARG A 1 96 ? 2.314 9.585 -5.680 1.00 96.56 96 ARG A C 1
ATOM 712 O O . ARG A 1 96 ? 1.944 8.475 -6.053 1.00 96.56 96 ARG A O 1
ATOM 719 N N . MET A 1 97 ? 1.837 10.142 -4.559 1.00 96.94 97 MET A N 1
ATOM 720 C CA . MET A 1 97 ? 0.851 9.437 -3.726 1.00 96.94 97 MET A CA 1
ATOM 721 C C . MET A 1 97 ? -0.525 9.378 -4.382 1.00 96.94 97 MET A C 1
ATOM 723 O O . MET A 1 97 ? -1.216 8.372 -4.236 1.00 96.94 97 MET A O 1
ATOM 727 N N . GLN A 1 98 ? -0.917 10.404 -5.144 1.00 96.88 98 GLN A N 1
ATOM 728 C CA . GLN A 1 98 ? -2.146 10.348 -5.937 1.00 96.88 98 GLN A CA 1
ATOM 729 C C . GLN A 1 98 ? -2.110 9.198 -6.940 1.00 96.88 98 GLN A C 1
ATOM 731 O O . GLN A 1 98 ? -3.085 8.458 -7.039 1.00 96.88 98 GLN A O 1
ATOM 736 N N . GLU A 1 99 ? -1.004 9.030 -7.660 1.00 98.00 99 GLU A N 1
ATOM 737 C CA . GLU A 1 99 ? -0.843 7.950 -8.631 1.00 98.00 99 GLU A CA 1
ATOM 738 C C . GLU A 1 99 ? -0.899 6.567 -7.973 1.00 98.00 99 GLU A C 1
ATOM 740 O O . GLU A 1 99 ? -1.655 5.705 -8.421 1.00 98.00 99 GLU A O 1
ATOM 745 N N . ILE A 1 100 ? -0.166 6.370 -6.874 1.00 98.38 100 ILE A N 1
ATOM 746 C CA . ILE A 1 100 ? -0.125 5.092 -6.148 1.00 98.38 100 ILE A CA 1
ATOM 747 C C . ILE A 1 100 ? -1.499 4.723 -5.583 1.00 98.38 100 ILE A C 1
ATOM 749 O O . ILE A 1 100 ? -1.989 3.612 -5.802 1.00 98.38 100 ILE A O 1
ATOM 753 N N . VAL A 1 101 ? -2.150 5.654 -4.882 1.00 97.75 101 VAL A N 1
ATOM 754 C CA . VAL A 1 101 ? -3.473 5.415 -4.292 1.00 97.75 101 VAL A CA 1
ATOM 755 C C . VAL A 1 101 ? -4.509 5.186 -5.391 1.00 97.75 101 VAL A C 1
ATOM 757 O O . VAL A 1 101 ? -5.317 4.263 -5.288 1.00 97.75 101 VAL A O 1
ATOM 760 N N . GLN A 1 102 ? -4.466 5.956 -6.482 1.00 97.94 102 GLN A N 1
ATOM 761 C CA . GLN A 1 102 ? -5.391 5.777 -7.599 1.00 97.94 102 GLN A CA 1
ATOM 762 C C . GLN A 1 102 ? -5.196 4.426 -8.299 1.00 97.94 102 GLN A C 1
ATOM 764 O O . GLN A 1 102 ? -6.193 3.796 -8.650 1.00 97.94 102 GLN A O 1
ATOM 769 N N . ALA A 1 103 ? -3.959 3.947 -8.460 1.00 98.38 103 ALA A N 1
ATOM 770 C CA . ALA A 1 103 ? -3.684 2.603 -8.968 1.00 98.38 103 ALA A CA 1
ATOM 771 C C . ALA A 1 103 ? -4.280 1.525 -8.044 1.00 98.38 103 ALA A C 1
ATOM 773 O O . ALA A 1 103 ? -4.956 0.606 -8.517 1.00 98.38 103 ALA A O 1
ATOM 774 N N . GLY A 1 104 ? -4.127 1.689 -6.724 1.00 97.81 104 GLY A N 1
ATOM 775 C CA . GLY A 1 104 ? -4.780 0.855 -5.712 1.00 97.81 104 GLY A CA 1
ATOM 776 C C . GLY A 1 104 ? -6.298 0.803 -5.892 1.00 97.81 104 GLY A C 1
ATOM 777 O O . GLY A 1 104 ? -6.865 -0.278 -6.065 1.00 97.81 104 GLY A O 1
ATOM 778 N N . LEU A 1 105 ? -6.943 1.969 -5.962 1.00 97.31 105 LEU A N 1
ATOM 779 C CA . LEU A 1 105 ? -8.389 2.093 -6.159 1.00 97.31 105 LEU A CA 1
ATOM 780 C C . LEU A 1 105 ? -8.855 1.450 -7.473 1.00 97.31 105 LEU A C 1
ATOM 782 O O . LEU A 1 105 ? -9.837 0.708 -7.485 1.00 97.31 105 LEU A O 1
ATOM 786 N N . ASN A 1 106 ? -8.136 1.697 -8.571 1.00 97.50 106 ASN A N 1
ATOM 787 C CA . ASN A 1 106 ? -8.454 1.154 -9.893 1.00 97.50 106 ASN A CA 1
ATOM 788 C C . ASN A 1 106 ? -8.349 -0.375 -9.932 1.00 97.50 106 ASN A C 1
ATOM 790 O O . ASN A 1 106 ? -9.103 -1.025 -10.655 1.00 97.50 106 ASN A O 1
ATOM 794 N N . SER A 1 107 ? -7.436 -0.956 -9.151 1.00 97.31 107 SER A N 1
ATOM 795 C CA . SER A 1 107 ? -7.269 -2.409 -9.077 1.00 97.31 107 SER A CA 1
ATOM 796 C C . SER A 1 107 ? -8.407 -3.122 -8.334 1.00 97.31 107 SER A C 1
ATOM 798 O O . SER A 1 107 ? -8.545 -4.340 -8.456 1.00 97.31 107 SER A O 1
ATOM 800 N N . GLY A 1 108 ? -9.204 -2.390 -7.541 1.00 96.25 108 GLY A N 1
ATOM 801 C CA . GLY A 1 108 ? -10.230 -2.957 -6.658 1.00 96.25 108 GLY A CA 1
ATOM 802 C C . GLY A 1 108 ? -9.670 -3.812 -5.512 1.00 96.25 108 GLY A C 1
ATOM 803 O O . GLY A 1 108 ? -10.419 -4.564 -4.885 1.00 96.25 108 GLY A O 1
ATOM 804 N N . LYS A 1 109 ? -8.357 -3.743 -5.266 1.00 96.69 109 LYS A N 1
ATOM 805 C CA . LYS A 1 109 ? -7.651 -4.453 -4.194 1.00 96.69 109 LYS A CA 1
ATOM 806 C C . LYS A 1 109 ? -7.552 -3.583 -2.935 1.00 96.69 109 LYS A C 1
ATOM 808 O O . LYS A 1 109 ? -8.007 -2.443 -2.918 1.00 96.69 109 LYS A O 1
ATOM 813 N N . LEU A 1 110 ? -6.983 -4.145 -1.869 1.00 95.56 110 LEU A N 1
ATOM 814 C CA . LEU A 1 110 ? -6.798 -3.434 -0.603 1.00 95.56 110 LEU A CA 1
ATOM 815 C C . LEU A 1 110 ? -5.794 -2.283 -0.750 1.00 95.56 110 LEU A C 1
ATOM 817 O O . LEU A 1 110 ? -4.897 -2.337 -1.592 1.00 95.56 110 LEU A O 1
ATOM 821 N N . ILE A 1 111 ? -5.936 -1.271 0.101 1.00 98.00 111 ILE A N 1
ATOM 822 C CA . ILE A 1 111 ? -4.926 -0.234 0.321 1.00 98.00 111 ILE A CA 1
ATOM 823 C C . ILE A 1 111 ? -4.673 -0.198 1.824 1.00 98.00 111 ILE A C 1
ATOM 825 O O . ILE A 1 111 ? -5.541 0.239 2.594 1.00 98.00 111 ILE A O 1
ATOM 829 N N . GLU A 1 112 ? -3.518 -0.721 2.224 1.00 97.75 112 GLU A N 1
ATOM 830 C CA . GLU A 1 112 ? -3.123 -0.811 3.625 1.00 97.75 112 GLU A CA 1
ATOM 831 C C . GLU A 1 112 ? -2.530 0.511 4.122 1.00 97.75 112 GLU A C 1
ATOM 833 O O . GLU A 1 112 ? -1.925 1.270 3.362 1.00 97.75 112 GLU A O 1
ATOM 838 N N . GLY A 1 113 ? -2.723 0.811 5.403 1.00 96.06 113 GLY A N 1
ATOM 839 C CA . GLY A 1 113 ? -2.304 2.083 5.984 1.00 96.06 113 GLY A CA 1
ATOM 840 C C . GLY A 1 113 ? -1.180 1.982 6.996 1.00 96.06 113 GLY A C 1
ATOM 841 O O . GLY A 1 113 ? -0.929 0.937 7.584 1.00 96.06 113 GLY A O 1
ATOM 842 N N . HIS A 1 114 ? -0.541 3.127 7.207 1.00 97.06 114 HIS A N 1
ATOM 843 C CA . HIS A 1 114 ? 0.394 3.393 8.292 1.00 97.06 114 HIS A CA 1
ATOM 844 C C . HIS A 1 114 ? 0.003 4.745 8.889 1.00 97.06 114 HIS A C 1
ATOM 846 O O . HIS A 1 114 ? 0.529 5.781 8.497 1.00 97.06 114 HIS A O 1
ATOM 852 N N . ALA A 1 115 ? -0.983 4.760 9.783 1.00 96.50 115 ALA A N 1
ATOM 853 C CA . ALA A 1 115 ? -1.643 5.972 10.274 1.00 96.50 115 ALA A CA 1
ATOM 854 C C . ALA A 1 115 ? -1.095 6.416 11.642 1.00 96.50 115 ALA A C 1
ATOM 856 O O . ALA A 1 115 ? -1.844 6.825 12.540 1.00 96.50 115 ALA A O 1
ATOM 857 N N . ARG A 1 116 ? 0.223 6.301 11.845 1.00 96.44 116 ARG A N 1
ATOM 858 C CA . ARG A 1 116 ? 0.864 6.644 13.119 1.00 96.44 116 ARG A CA 1
ATOM 859 C C . ARG A 1 116 ? 0.647 8.124 13.441 1.00 96.44 116 ARG A C 1
ATOM 861 O O . ARG A 1 116 ? 1.088 9.004 12.711 1.00 96.44 116 ARG A O 1
ATOM 868 N N . GLY A 1 117 ? -0.003 8.396 14.571 1.00 95.75 117 GLY A N 1
ATOM 869 C CA . GLY A 1 117 ? -0.227 9.758 15.065 1.00 95.75 117 GLY A CA 1
ATOM 870 C C . GLY A 1 117 ? -1.305 10.562 14.330 1.00 95.75 117 GLY A C 1
ATOM 871 O O . GLY A 1 117 ? -1.585 11.682 14.756 1.00 95.75 117 GLY A O 1
ATOM 872 N N . LEU A 1 118 ? -1.943 10.019 13.285 1.00 95.25 118 LEU A N 1
ATOM 873 C CA . LEU A 1 118 ? -3.070 10.687 12.634 1.00 95.25 118 LEU A CA 1
ATOM 874 C C . LEU A 1 118 ? -4.302 10.673 13.540 1.00 95.25 118 LEU A C 1
ATOM 876 O O . LEU A 1 118 ? -4.681 9.628 14.066 1.00 95.25 118 LEU A O 1
ATOM 880 N N . ARG A 1 119 ? -4.951 11.833 13.669 1.00 93.44 119 ARG A N 1
ATOM 881 C CA . ARG A 1 119 ? -6.189 12.030 14.438 1.00 93.44 119 ARG A CA 1
ATOM 882 C C . ARG A 1 119 ? -7.126 12.994 13.729 1.00 93.44 119 ARG A C 1
ATOM 884 O O . ARG A 1 119 ? -6.711 13.719 12.824 1.00 93.44 119 ARG A O 1
ATOM 891 N N . GLY A 1 120 ? -8.385 13.023 14.157 1.00 93.06 120 GLY A N 1
ATOM 892 C CA . GLY A 1 120 ? -9.363 14.016 13.724 1.00 93.06 120 GLY A CA 1
ATOM 893 C C . GLY A 1 120 ? -9.423 14.165 12.201 1.00 93.06 120 GLY A C 1
ATOM 894 O O . GLY A 1 120 ? -9.551 13.179 11.477 1.00 93.06 120 GLY A O 1
ATOM 895 N N . ALA A 1 121 ? -9.331 15.402 11.708 1.00 91.69 121 ALA A N 1
ATOM 896 C CA . ALA A 1 121 ? -9.461 15.715 10.284 1.00 91.69 121 ALA A CA 1
ATOM 897 C C . ALA A 1 121 ? -8.408 15.028 9.394 1.00 91.69 121 ALA A C 1
ATOM 899 O O . ALA A 1 121 ? -8.743 14.626 8.280 1.00 91.69 121 ALA A O 1
ATOM 900 N N . ASP A 1 122 ? -7.183 14.837 9.885 1.00 94.69 122 ASP A N 1
ATOM 901 C CA . ASP A 1 122 ? -6.107 14.225 9.103 1.00 94.69 122 ASP A CA 1
ATOM 902 C C . ASP A 1 122 ? -6.338 12.723 8.934 1.00 94.69 122 ASP A C 1
ATOM 904 O O . ASP A 1 122 ? -6.306 12.211 7.816 1.00 94.69 122 ASP A O 1
ATOM 908 N N . LEU A 1 123 ? -6.694 12.021 10.017 1.00 94.19 123 LEU A N 1
ATOM 909 C CA . LEU A 1 123 ? -7.119 10.618 9.932 1.00 94.19 123 LEU A CA 1
ATOM 910 C C . LEU A 1 123 ? -8.288 10.470 8.951 1.00 94.19 123 LEU A C 1
ATOM 912 O O . LEU A 1 123 ? -8.304 9.593 8.092 1.00 94.19 123 LEU A O 1
ATOM 916 N N . GLN A 1 124 ? -9.249 11.384 9.035 1.00 92.69 124 GLN A N 1
ATOM 917 C CA . GLN A 1 124 ? -10.406 11.404 8.158 1.00 92.69 124 GLN A CA 1
ATOM 918 C C . GLN A 1 124 ? -10.066 11.649 6.680 1.00 92.69 124 GLN A C 1
ATOM 920 O O . GLN A 1 124 ? -10.710 11.062 5.808 1.00 92.69 124 GLN A O 1
ATOM 925 N N . ALA A 1 125 ? -9.084 12.496 6.382 1.00 91.75 125 ALA A N 1
ATOM 926 C CA . ALA A 1 125 ? -8.608 12.728 5.023 1.00 91.75 125 ALA A CA 1
ATOM 927 C C . ALA A 1 125 ? -7.840 11.514 4.479 1.00 91.75 125 ALA A C 1
ATOM 929 O O . ALA A 1 125 ? -8.050 11.125 3.330 1.00 91.75 125 ALA A O 1
ATOM 930 N N . TYR A 1 126 ? -7.017 10.878 5.314 1.00 95.19 126 TYR A N 1
ATOM 931 C CA . TYR A 1 126 ? -6.266 9.672 4.968 1.00 95.19 126 TYR A CA 1
ATOM 932 C C . TYR A 1 126 ? -7.189 8.478 4.664 1.00 95.19 126 TYR A C 1
ATOM 934 O O . TYR A 1 126 ? -7.011 7.797 3.658 1.00 95.19 126 TYR A O 1
ATOM 942 N N . LEU A 1 127 ? -8.258 8.286 5.444 1.00 93.31 127 LEU A N 1
ATOM 943 C CA . LEU A 1 127 ? -9.298 7.294 5.140 1.00 93.31 127 LEU A CA 1
ATOM 944 C C . LEU A 1 127 ? -10.053 7.633 3.844 1.00 93.31 127 LEU A C 1
ATOM 946 O O . LEU A 1 127 ? -10.286 6.766 3.003 1.00 93.31 127 LEU A O 1
ATOM 950 N N . ALA A 1 128 ? -10.401 8.909 3.636 1.00 91.44 128 ALA A N 1
ATOM 951 C CA . ALA A 1 128 ? -11.093 9.361 2.426 1.00 91.44 128 ALA A CA 1
ATOM 952 C C . ALA A 1 128 ? -10.252 9.210 1.144 1.00 91.44 128 ALA A C 1
ATOM 954 O O . ALA A 1 128 ? -10.817 9.156 0.049 1.00 91.44 128 ALA A O 1
ATOM 955 N N . ALA A 1 129 ? -8.923 9.119 1.267 1.00 93.06 129 ALA A N 1
ATOM 956 C CA . ALA A 1 129 ? -8.031 8.771 0.165 1.00 93.06 129 ALA A CA 1
ATOM 957 C C . ALA A 1 129 ? -8.280 7.354 -0.371 1.00 93.06 129 ALA A C 1
ATOM 959 O O . ALA A 1 129 ? -8.016 7.094 -1.541 1.00 93.06 129 ALA A O 1
ATOM 960 N N . GLY A 1 130 ? -8.816 6.458 0.461 1.00 91.75 130 GLY A N 1
ATOM 961 C CA . GLY A 1 130 ? -9.027 5.050 0.135 1.00 91.75 130 GLY A CA 1
ATOM 962 C C . GLY A 1 130 ? -8.188 4.087 0.970 1.00 91.75 130 GLY A C 1
ATOM 963 O O . GLY A 1 130 ? -8.249 2.890 0.712 1.00 91.75 130 GLY A O 1
ATOM 964 N N . VAL A 1 131 ? -7.425 4.576 1.954 1.00 94.94 131 VAL A N 1
ATOM 965 C CA . VAL A 1 131 ? -6.682 3.723 2.890 1.00 94.94 131 VAL A CA 1
ATOM 966 C C . VAL A 1 131 ? -7.645 3.130 3.919 1.00 94.94 131 VAL A C 1
ATOM 968 O O . VAL A 1 131 ? -8.502 3.838 4.445 1.00 94.94 131 VAL A O 1
ATOM 971 N N . THR A 1 132 ? -7.536 1.825 4.189 1.00 92.19 132 THR A N 1
ATOM 972 C CA . THR A 1 132 ? -8.591 1.076 4.910 1.00 92.19 132 THR A CA 1
ATOM 973 C C . THR A 1 132 ? -8.133 0.314 6.151 1.00 92.19 132 THR A C 1
ATOM 975 O O . THR A 1 132 ? -8.972 -0.258 6.849 1.00 92.19 132 THR A O 1
ATOM 978 N N . SER A 1 133 ? -6.837 0.312 6.454 1.00 94.50 133 SER A N 1
ATOM 979 C CA . SER A 1 133 ? -6.271 -0.378 7.616 1.00 94.50 133 SER A CA 1
ATOM 980 C C . SER A 1 133 ? -5.235 0.486 8.334 1.00 94.50 133 SER A C 1
ATOM 982 O O . SER A 1 133 ? -4.847 1.546 7.844 1.00 94.50 133 SER A O 1
ATOM 984 N N . ASP A 1 134 ? -4.821 0.034 9.516 1.00 96.50 134 ASP A N 1
ATOM 985 C CA . ASP A 1 134 ? -3.675 0.559 10.249 1.00 96.50 134 ASP A CA 1
ATOM 986 C C . ASP A 1 134 ? -3.157 -0.499 11.238 1.00 96.50 134 ASP A C 1
ATOM 988 O O . ASP A 1 134 ? -3.946 -1.243 11.831 1.00 96.50 134 ASP A O 1
ATOM 992 N N . HIS A 1 135 ? -1.842 -0.538 11.446 1.00 95.31 135 HIS A N 1
ATOM 993 C CA . HIS A 1 135 ? -1.164 -1.351 12.468 1.00 95.31 135 HIS A CA 1
ATOM 994 C C . HIS A 1 135 ? -0.408 -0.510 13.501 1.00 95.31 135 HIS A C 1
ATOM 996 O O . HIS A 1 135 ? 0.186 -1.058 14.427 1.00 95.31 135 HIS A O 1
ATOM 1002 N N . GLU A 1 136 ? -0.477 0.816 13.400 1.00 96.69 136 GLU A N 1
ATOM 1003 C CA . GLU A 1 136 ? 0.285 1.765 14.213 1.00 96.69 136 GLU A CA 1
ATOM 1004 C C . GLU A 1 136 ? -0.485 2.272 15.437 1.00 96.69 136 GLU A C 1
ATOM 1006 O O . GLU A 1 136 ? -0.542 3.473 15.727 1.00 96.69 136 GLU A O 1
ATOM 1011 N N . LEU A 1 137 ? -1.104 1.344 16.168 1.00 96.56 137 LEU A N 1
ATOM 1012 C CA . LEU A 1 137 ? -1.849 1.661 17.382 1.00 96.56 137 LEU A CA 1
ATOM 1013 C C . LEU A 1 137 ? -0.902 2.006 18.532 1.00 96.56 137 LEU A C 1
ATOM 1015 O O . LEU A 1 137 ? -0.059 1.206 18.934 1.00 96.56 137 LEU A O 1
ATOM 1019 N N . THR A 1 138 ? -1.093 3.191 19.108 1.00 96.81 138 THR A N 1
ATOM 1020 C CA . THR A 1 138 ? -0.250 3.702 20.206 1.00 96.81 138 THR A CA 1
ATOM 1021 C C . THR A 1 138 ? -0.936 3.683 21.572 1.00 96.81 138 THR A C 1
ATOM 1023 O O . THR A 1 138 ? -0.268 3.753 22.604 1.00 96.81 138 THR A O 1
ATOM 1026 N N . SER A 1 139 ? -2.266 3.576 21.608 1.00 96.69 139 SER A N 1
ATOM 1027 C CA . SER A 1 139 ? -3.061 3.506 22.838 1.00 96.69 139 SER A CA 1
ATOM 1028 C C . SER A 1 139 ? -4.445 2.896 22.578 1.00 96.69 139 SER A C 1
ATOM 1030 O O . SER A 1 139 ? -4.844 2.683 21.432 1.00 96.69 139 SER A O 1
ATOM 1032 N N . ALA A 1 140 ? -5.202 2.627 23.646 1.00 96.69 140 ALA A N 1
ATOM 1033 C CA . ALA A 1 140 ? -6.596 2.197 23.527 1.00 96.69 140 ALA A CA 1
ATOM 1034 C C . ALA A 1 140 ? -7.484 3.289 22.904 1.00 96.69 140 ALA A C 1
ATOM 1036 O O . ALA A 1 140 ? -8.322 2.980 22.062 1.00 96.69 140 ALA A O 1
ATOM 1037 N N . ASP A 1 141 ? -7.261 4.556 23.263 1.00 94.88 141 ASP A N 1
ATOM 1038 C CA . ASP A 1 141 ? -7.983 5.691 22.676 1.00 94.88 141 ASP A CA 1
ATOM 1039 C C . ASP A 1 141 ? -7.686 5.821 21.177 1.00 94.88 141 ASP A C 1
ATOM 1041 O O . ASP A 1 141 ? -8.596 6.059 20.387 1.00 94.88 141 ASP A O 1
ATOM 1045 N N . ASP A 1 142 ? -6.434 5.578 20.773 1.00 94.62 142 ASP A N 1
ATOM 1046 C CA . ASP A 1 142 ? -6.030 5.550 19.366 1.00 94.62 142 ASP A CA 1
ATOM 1047 C C . ASP A 1 142 ? -6.765 4.456 18.584 1.00 94.62 142 ASP A C 1
ATOM 1049 O O . ASP A 1 142 ? -7.297 4.695 17.501 1.00 94.62 142 ASP A O 1
ATOM 1053 N N . ALA A 1 143 ? -6.860 3.261 19.171 1.00 93.94 143 ALA A N 1
ATOM 1054 C CA . ALA A 1 143 ? -7.609 2.154 18.591 1.00 93.94 143 ALA A CA 1
ATOM 1055 C C . ALA A 1 143 ? -9.105 2.473 18.467 1.00 93.94 143 ALA A C 1
ATOM 1057 O O . ALA A 1 143 ? -9.719 2.174 17.442 1.00 93.94 143 ALA A O 1
ATOM 1058 N N . LEU A 1 144 ? -9.699 3.091 19.491 1.00 93.94 144 LEU A N 1
ATOM 1059 C CA . LEU A 1 144 ? -11.104 3.491 19.470 1.00 93.94 144 LEU A CA 1
ATOM 1060 C C . LEU A 1 144 ? -11.368 4.551 18.401 1.00 93.94 144 LEU A C 1
ATOM 1062 O O . LEU A 1 144 ? -12.339 4.421 17.666 1.00 93.94 144 LEU A O 1
ATOM 1066 N N . GLU A 1 145 ? -10.502 5.553 18.259 1.00 92.38 145 GLU A N 1
ATOM 1067 C CA . GLU A 1 145 ? -10.643 6.586 17.229 1.00 92.38 145 GLU A CA 1
ATOM 1068 C C . GLU A 1 145 ? -10.539 5.998 15.813 1.00 92.38 145 GLU A C 1
ATOM 1070 O O . GLU A 1 145 ? -11.378 6.284 14.962 1.00 92.38 145 GLU A O 1
ATOM 1075 N N . LYS A 1 146 ? -9.562 5.117 15.568 1.00 91.81 146 LYS A N 1
ATOM 1076 C CA . LYS A 1 146 ? -9.344 4.491 14.251 1.00 91.81 146 LYS A CA 1
ATOM 1077 C C . LYS A 1 146 ? -10.406 3.451 13.887 1.00 91.81 146 LYS A C 1
ATOM 1079 O O . LYS A 1 146 ? -10.661 3.215 12.709 1.00 91.81 146 LYS A O 1
ATOM 1084 N N . THR A 1 147 ? -11.051 2.838 14.880 1.00 87.31 147 THR A N 1
ATOM 1085 C CA . THR A 1 147 ? -12.167 1.897 14.666 1.00 87.31 147 THR A CA 1
ATOM 1086 C C . THR A 1 147 ? -13.539 2.558 14.707 1.00 87.31 147 THR A C 1
ATOM 1088 O O . THR A 1 147 ? -14.514 1.946 14.252 1.00 87.31 147 THR A O 1
ATOM 1091 N N . ALA A 1 148 ? -13.636 3.791 15.217 1.00 75.69 148 ALA A N 1
ATOM 1092 C CA . ALA A 1 148 ? -14.846 4.594 15.188 1.00 75.69 148 ALA A CA 1
ATOM 1093 C C . ALA A 1 148 ? -15.197 4.907 13.730 1.00 75.69 148 ALA A C 1
ATOM 1095 O O . ALA A 1 148 ? -14.781 5.907 13.148 1.00 75.69 148 ALA A O 1
ATOM 1096 N N . ARG A 1 149 ? -15.972 3.999 13.129 1.00 54.00 149 ARG A N 1
ATOM 1097 C CA . ARG A 1 149 ? -16.550 4.160 11.797 1.00 54.00 149 ARG A CA 1
ATOM 1098 C C . ARG A 1 149 ? -17.221 5.520 11.706 1.00 54.00 149 ARG A C 1
ATOM 1100 O O . ARG A 1 149 ? -17.917 5.932 12.642 1.00 54.00 149 ARG A O 1
ATOM 1107 N N . ARG A 1 150 ? -17.129 6.171 10.546 1.00 53.31 150 ARG A N 1
ATOM 1108 C CA . ARG A 1 150 ? -18.084 7.241 10.270 1.00 53.31 150 ARG A CA 1
ATOM 1109 C C . ARG A 1 150 ? -19.470 6.606 10.295 1.00 53.31 150 ARG A C 1
ATOM 1111 O O . ARG A 1 150 ? -19.706 5.555 9.702 1.00 53.31 150 ARG A O 1
ATOM 1118 N N . ALA A 1 151 ? -20.433 7.280 10.914 1.00 40.06 151 ALA A N 1
ATOM 1119 C CA . ALA A 1 151 ? -21.845 6.914 10.784 1.00 40.06 151 ALA A CA 1
ATOM 1120 C C . ALA A 1 151 ? -22.332 6.911 9.308 1.00 40.06 151 ALA A C 1
ATOM 1122 O O . ALA A 1 151 ? -23.414 6.397 9.025 1.00 40.06 151 ALA A O 1
ATOM 1123 N N . ASP A 1 152 ? -21.515 7.447 8.392 1.00 45.09 152 ASP A N 1
ATOM 1124 C CA . ASP A 1 152 ? -21.765 7.685 6.969 1.00 45.09 152 ASP A CA 1
ATOM 1125 C C . ASP A 1 152 ? -21.244 6.573 6.027 1.00 45.09 152 ASP A C 1
ATOM 1127 O O . ASP A 1 152 ? -21.585 6.549 4.849 1.00 45.09 152 ASP A O 1
ATOM 1131 N N . ASP A 1 153 ? -20.502 5.572 6.526 1.00 43.38 153 ASP A N 1
ATOM 1132 C CA . ASP A 1 153 ? -19.925 4.479 5.705 1.00 43.38 153 ASP A CA 1
ATOM 1133 C C . ASP A 1 153 ? -20.982 3.520 5.097 1.00 43.38 153 ASP A C 1
ATOM 1135 O O . ASP A 1 153 ? -20.657 2.502 4.484 1.00 43.38 153 ASP A O 1
ATOM 1139 N N . ARG A 1 154 ? -22.275 3.819 5.282 1.00 41.53 1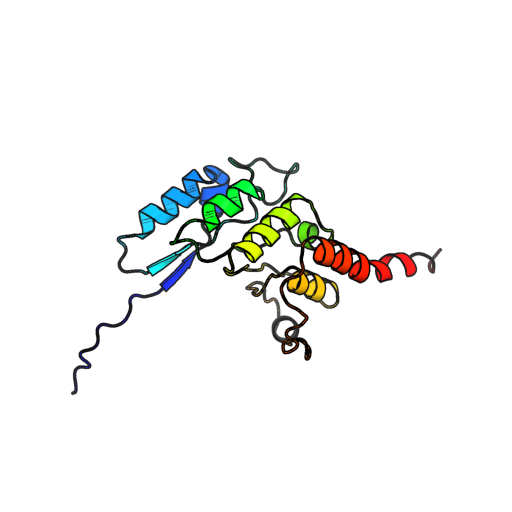54 ARG A N 1
ATOM 1140 C CA . ARG A 1 154 ? -23.417 3.126 4.663 1.00 41.53 154 ARG A CA 1
ATOM 1141 C C . ARG A 1 154 ? -24.026 3.897 3.488 1.00 41.53 154 ARG A C 1
ATOM 1143 O O . ARG A 1 154 ? -25.011 3.415 2.931 1.00 41.53 154 ARG A O 1
ATOM 1150 N N . ASP A 1 155 ? -23.480 5.055 3.108 1.00 42.06 155 ASP A N 1
ATOM 1151 C CA . ASP A 1 155 ? -23.945 5.806 1.941 1.00 42.06 155 ASP A CA 1
ATOM 1152 C C . ASP A 1 155 ? -23.235 5.336 0.650 1.00 42.06 155 ASP A C 1
ATOM 1154 O O . ASP A 1 155 ? -22.064 5.658 0.429 1.00 42.06 155 ASP A O 1
ATOM 1158 N N . PRO A 1 156 ? -23.926 4.628 -0.266 1.00 40.31 156 PRO A N 1
ATOM 1159 C CA . PRO A 1 156 ? -23.355 4.193 -1.544 1.00 40.31 156 PRO A CA 1
ATOM 1160 C C . PRO A 1 156 ? -22.919 5.350 -2.469 1.00 40.31 156 PRO A C 1
ATOM 1162 O O . PRO A 1 156 ? -22.324 5.106 -3.518 1.00 40.31 156 PRO A O 1
ATOM 1165 N N . ARG A 1 157 ? -23.179 6.617 -2.109 1.00 41.88 157 ARG A N 1
ATOM 1166 C CA . ARG A 1 157 ? -22.702 7.816 -2.825 1.00 41.88 157 ARG A CA 1
ATOM 1167 C C . ARG A 1 157 ? -21.255 8.209 -2.485 1.00 41.88 157 ARG A C 1
ATOM 1169 O O . ARG A 1 157 ? -20.682 9.030 -3.210 1.00 41.88 157 ARG A O 1
ATOM 1176 N N . LEU A 1 158 ? -20.663 7.613 -1.444 1.00 41.53 158 LEU A N 1
ATOM 1177 C CA . LEU A 1 158 ? -19.264 7.782 -1.012 1.00 41.53 158 LEU A CA 1
ATOM 1178 C C . LEU A 1 158 ? -18.315 6.722 -1.609 1.00 41.53 158 LEU A C 1
ATOM 1180 O O . LEU A 1 158 ? -17.296 6.380 -1.017 1.00 41.53 158 LEU A O 1
ATOM 1184 N N . ALA A 1 159 ? -18.638 6.210 -2.802 1.00 38.84 159 ALA A N 1
ATOM 1185 C CA . ALA A 1 159 ? -17.730 5.402 -3.617 1.00 38.84 159 ALA A CA 1
ATOM 1186 C C . ALA A 1 159 ? -16.342 6.073 -3.761 1.00 38.84 159 ALA A C 1
ATOM 1188 O O . ALA A 1 159 ? -16.284 7.312 -3.727 1.00 38.84 159 ALA A O 1
ATOM 1189 N N . PRO A 1 160 ? -15.253 5.290 -3.949 1.00 43.91 160 PRO A N 1
ATOM 1190 C CA . PRO A 1 160 ? -13.887 5.804 -3.984 1.00 43.91 160 PRO A CA 1
ATOM 1191 C C . PRO A 1 160 ? -13.787 7.061 -4.839 1.00 43.91 160 PRO A C 1
ATOM 1193 O O . PRO A 1 160 ? -14.296 7.124 -5.964 1.00 43.91 160 PRO A O 1
ATOM 1196 N N . LEU A 1 161 ? -13.216 8.108 -4.244 1.00 47.00 161 LEU A N 1
ATOM 1197 C CA . LEU A 1 161 ? -13.196 9.430 -4.843 1.00 47.00 161 LEU A CA 1
ATOM 1198 C C . LEU A 1 161 ? -12.461 9.341 -6.185 1.00 47.00 161 LEU A C 1
ATOM 1200 O O . LEU A 1 161 ? -11.316 8.907 -6.243 1.00 47.00 161 LEU A O 1
ATOM 1204 N N . SER A 1 162 ? -13.093 9.790 -7.272 1.00 47.16 162 SER A N 1
ATOM 1205 C CA . SER A 1 162 ? -12.361 10.026 -8.520 1.00 47.16 162 SER A CA 1
ATOM 1206 C C . SER A 1 162 ? -11.187 10.977 -8.257 1.00 47.16 162 SER A C 1
ATOM 1208 O O . SER A 1 162 ? -11.287 11.833 -7.375 1.00 47.16 162 SER A O 1
ATOM 1210 N N . ALA A 1 163 ? -10.115 10.929 -9.052 1.00 46.47 163 ALA A N 1
ATOM 1211 C CA . ALA A 1 163 ? -8.970 11.845 -8.918 1.00 46.47 163 ALA A CA 1
ATOM 1212 C C . ALA A 1 163 ? -9.362 13.343 -8.819 1.00 46.47 163 ALA A C 1
ATOM 1214 O O . ALA A 1 163 ? -8.654 14.157 -8.223 1.00 46.47 163 ALA A O 1
ATOM 1215 N N . ALA A 1 164 ? -10.511 13.734 -9.385 1.00 42.06 164 ALA A N 1
ATOM 1216 C CA . ALA A 1 164 ? -11.075 15.080 -9.261 1.00 42.06 164 ALA A CA 1
ATOM 1217 C C . ALA A 1 164 ? -11.760 15.344 -7.903 1.00 42.06 164 ALA A C 1
ATOM 1219 O O . ALA A 1 164 ? -11.721 16.469 -7.402 1.00 42.06 164 ALA A O 1
ATOM 1220 N N . ARG A 1 165 ? -12.394 14.330 -7.303 1.00 48.31 165 ARG A N 1
ATOM 1221 C CA . ARG A 1 165 ? -12.971 14.387 -5.953 1.00 48.31 165 ARG A CA 1
ATOM 1222 C C . ARG A 1 165 ? -11.907 14.255 -4.865 1.00 48.31 165 ARG A C 1
ATOM 1224 O O . ARG A 1 165 ? -12.023 14.979 -3.887 1.00 48.31 165 ARG A O 1
ATOM 1231 N N . TYR A 1 166 ? -10.854 13.458 -5.063 1.00 49.94 166 TYR A N 1
ATOM 1232 C CA . TYR A 1 166 ? -9.682 13.415 -4.179 1.00 49.94 166 TYR A CA 1
ATOM 1233 C C . TYR A 1 166 ? -9.051 14.809 -4.050 1.00 49.94 166 TYR A C 1
ATOM 1235 O O . TYR A 1 166 ? -8.986 15.380 -2.963 1.00 49.94 166 TYR A O 1
ATOM 1243 N N . ARG A 1 167 ? -8.735 15.442 -5.193 1.00 50.75 167 ARG A N 1
ATOM 1244 C CA . ARG A 1 167 ? -8.194 16.812 -5.249 1.00 50.75 167 ARG A CA 1
ATOM 1245 C C . ARG A 1 167 ? -9.094 17.862 -4.595 1.00 50.75 167 ARG A C 1
ATOM 1247 O O . ARG A 1 167 ? -8.593 18.871 -4.106 1.00 50.75 167 ARG A O 1
ATOM 1254 N N . ARG A 1 168 ? -10.414 17.659 -4.602 1.00 49.03 168 ARG A N 1
ATOM 1255 C CA . ARG A 1 168 ? -11.384 18.579 -3.989 1.00 49.03 168 ARG A CA 1
ATOM 1256 C C . ARG A 1 168 ? -11.577 18.297 -2.493 1.00 49.03 168 ARG A C 1
ATOM 1258 O O . ARG A 1 168 ? -11.695 19.242 -1.725 1.00 49.03 168 ARG A O 1
ATOM 1265 N N . GLY A 1 169 ? -11.570 17.028 -2.086 1.00 51.16 169 GLY A N 1
ATOM 1266 C CA . GLY A 1 169 ? -11.689 16.578 -0.697 1.00 51.16 169 GLY A CA 1
ATOM 1267 C C . GLY A 1 169 ? -10.485 16.986 0.145 1.00 51.16 169 GLY A C 1
ATOM 1268 O O . GLY A 1 169 ? -10.670 17.604 1.187 1.00 51.16 169 GLY A O 1
ATOM 1269 N N . VAL A 1 170 ? -9.270 16.766 -0.366 1.00 51.75 170 VAL A N 1
ATOM 1270 C CA . VAL A 1 170 ? -8.021 17.209 0.277 1.00 51.75 170 VAL A CA 1
ATOM 1271 C C . VAL A 1 170 ? -7.987 18.736 0.437 1.00 51.75 170 VAL A C 1
ATOM 1273 O O . VAL A 1 170 ? -7.761 19.247 1.531 1.00 51.75 170 VAL A O 1
ATOM 1276 N N . LYS A 1 171 ? -8.314 19.494 -0.622 1.00 47.34 171 LYS A N 1
ATOM 1277 C CA . LYS A 1 171 ? -8.360 20.969 -0.559 1.00 47.34 171 LYS A CA 1
ATOM 1278 C C . LYS A 1 171 ? -9.420 21.509 0.407 1.00 47.34 171 LYS A C 1
ATOM 1280 O O . LYS A 1 171 ? -9.179 22.524 1.051 1.00 47.34 171 LYS A O 1
ATOM 1285 N N . ASN A 1 172 ? -10.576 20.854 0.512 1.00 46.44 172 ASN A N 1
ATOM 1286 C CA . ASN A 1 172 ? -11.657 21.289 1.398 1.00 46.44 172 ASN A CA 1
ATOM 1287 C C . ASN A 1 172 ? -11.423 20.888 2.865 1.00 46.44 172 ASN A C 1
ATOM 1289 O O . ASN A 1 172 ? -11.859 21.616 3.752 1.00 46.44 172 ASN A O 1
ATOM 1293 N N . ALA A 1 173 ? -10.728 19.776 3.129 1.00 49.56 173 ALA A N 1
ATOM 1294 C CA . ALA A 1 173 ? -10.349 19.359 4.480 1.00 49.56 173 ALA A CA 1
ATOM 1295 C C . ALA A 1 173 ? -9.200 20.208 5.060 1.00 49.56 173 ALA A C 1
ATOM 1297 O O . ALA A 1 173 ? -9.195 20.478 6.255 1.00 49.56 173 ALA A O 1
ATOM 1298 N N . ALA A 1 1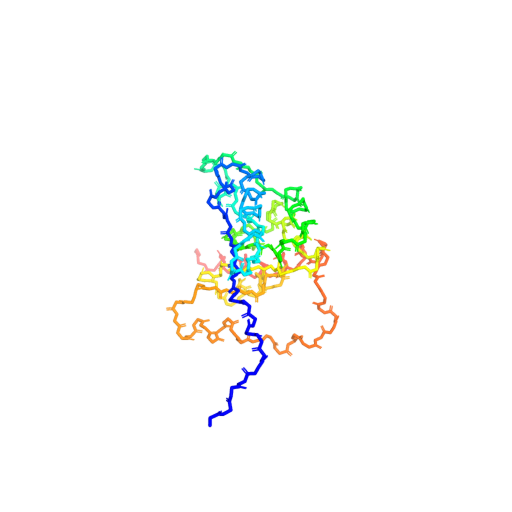74 ? -8.283 20.700 4.215 1.00 41.41 174 ALA A N 1
ATOM 1299 C CA . ALA A 1 174 ? -7.179 21.583 4.616 1.00 41.41 174 ALA A CA 1
ATOM 1300 C C . ALA A 1 174 ? -7.567 23.076 4.746 1.00 41.41 174 ALA A C 1
ATOM 1302 O O . ALA A 1 174 ? -6.805 23.877 5.287 1.00 41.41 174 ALA A O 1
ATOM 1303 N N . ALA A 1 175 ? -8.747 23.478 4.260 1.00 42.44 175 ALA A N 1
ATOM 1304 C CA . ALA A 1 175 ? -9.201 24.872 4.261 1.00 42.44 175 ALA A CA 1
ATOM 1305 C C . ALA A 1 175 ? -9.343 25.542 5.654 1.00 42.44 175 ALA A C 1
ATOM 1307 O O . ALA A 1 175 ? -9.102 26.750 5.727 1.00 42.44 175 ALA A O 1
ATOM 1308 N N . PRO A 1 176 ? -9.677 24.848 6.766 1.00 42.03 176 PRO A N 1
ATOM 1309 C CA . PRO A 1 176 ? -9.797 25.507 8.070 1.00 42.03 176 PRO A CA 1
ATOM 1310 C C . PRO A 1 176 ? -8.450 25.934 8.681 1.00 42.03 176 PRO A C 1
ATOM 1312 O O . PRO A 1 176 ? -8.427 26.813 9.537 1.00 42.03 176 PRO A O 1
ATOM 1315 N N . LEU A 1 177 ? -7.319 25.371 8.236 1.00 43.03 177 LEU A N 1
ATOM 1316 C CA . LEU A 1 177 ? -6.002 25.584 8.860 1.00 43.03 177 LEU A CA 1
ATOM 1317 C C . LEU A 1 177 ? -5.327 26.920 8.498 1.00 43.03 177 LEU A C 1
ATOM 1319 O O . LEU A 1 177 ? -4.378 27.330 9.161 1.00 43.03 177 LEU A O 1
ATOM 1323 N N . LEU A 1 178 ? -5.818 27.645 7.487 1.00 38.06 178 LEU A N 1
ATOM 1324 C CA . LEU A 1 178 ? -5.282 28.967 7.117 1.00 38.06 178 LEU A CA 1
ATOM 1325 C C . LEU A 1 178 ? -6.016 30.141 7.783 1.00 38.06 178 LEU A C 1
ATOM 1327 O O . LEU A 1 178 ? -5.563 31.282 7.670 1.00 38.06 178 LEU A O 1
ATOM 1331 N N . ALA A 1 179 ? -7.125 29.888 8.483 1.00 40.38 179 ALA A N 1
ATOM 1332 C CA . ALA A 1 179 ? -7.902 30.938 9.139 1.00 40.38 179 ALA A CA 1
ATOM 1333 C C . ALA A 1 179 ? -7.409 31.268 10.561 1.00 40.38 179 ALA A C 1
ATOM 1335 O O . ALA A 1 179 ? -7.605 32.395 11.010 1.00 40.38 179 ALA A O 1
ATOM 1336 N N . ASP A 1 180 ? -6.727 30.340 11.243 1.00 42.41 180 ASP A N 1
ATOM 1337 C CA . ASP A 1 180 ? -6.445 30.475 12.684 1.00 42.41 180 ASP A CA 1
ATOM 1338 C C . ASP A 1 180 ? -5.065 31.086 13.014 1.00 42.41 180 ASP A C 1
ATOM 1340 O O . ASP A 1 180 ? -4.817 31.573 14.113 1.00 42.41 180 ASP A O 1
ATOM 1344 N N . HIS A 1 181 ? -4.159 31.197 12.035 1.00 37.44 181 HIS A N 1
ATOM 1345 C CA . HIS A 1 181 ? -2.838 31.817 12.241 1.00 37.44 181 HIS A CA 1
ATOM 1346 C C . HIS A 1 181 ? -2.815 33.358 12.150 1.00 37.44 181 HIS A C 1
ATOM 1348 O O . HIS A 1 181 ? -1.738 33.958 12.142 1.00 37.44 181 HIS A O 1
ATOM 1354 N N . ARG A 1 182 ? -3.974 34.034 12.103 1.00 40.19 182 ARG A N 1
ATOM 1355 C CA . ARG A 1 182 ? -4.057 35.513 12.093 1.00 40.19 182 ARG A CA 1
ATOM 1356 C C . ARG A 1 182 ? -4.485 36.158 13.414 1.00 40.19 182 ARG A C 1
ATOM 1358 O O . ARG A 1 182 ? -4.600 37.379 13.441 1.00 40.19 182 ARG A O 1
ATOM 1365 N N . LEU A 1 183 ? -4.674 35.401 14.497 1.00 38.03 183 LEU A N 1
ATOM 1366 C CA . LEU A 1 183 ? -5.136 35.966 15.778 1.00 38.03 183 LEU A CA 1
ATOM 1367 C C . LEU A 1 183 ? -4.079 36.062 16.891 1.00 38.03 183 LEU A C 1
ATOM 1369 O O . LEU A 1 183 ? -4.389 36.554 17.972 1.00 38.03 183 LEU A O 1
ATOM 1373 N N . HIS A 1 184 ? -2.817 35.722 16.617 1.00 41.28 184 HIS A N 1
ATOM 1374 C CA . HIS A 1 184 ? -1.706 35.995 17.536 1.00 41.28 184 HIS A CA 1
ATOM 1375 C C . HIS A 1 184 ? -0.523 36.660 16.816 1.00 41.28 184 HIS A C 1
ATOM 1377 O O . HIS A 1 184 ? 0.484 36.025 16.501 1.00 41.28 184 HIS A O 1
ATOM 1383 N N . ARG A 1 185 ? -0.664 37.961 16.551 1.00 39.81 185 ARG A N 1
ATOM 1384 C CA . ARG A 1 185 ? 0.437 38.928 16.468 1.00 39.81 185 ARG A CA 1
ATOM 1385 C C . ARG A 1 185 ? 0.051 40.178 17.237 1.00 39.81 185 ARG A C 1
ATOM 1387 O O . ARG A 1 185 ? -1.141 40.544 17.157 1.00 39.81 185 ARG A O 1
#

Secondary structure (DSSP, 8-state):
-----SPPPPPEEEE--HHHHHHHTHHHHHHHHHHHTTSSSEEEEEEP--SSSSBTTB--S----HHHHHHHHTSTTEEEEEEE--HHHHHHT-HHHHHHHHHHHHHT-EEEE--TT--HHHHHHHHHTT--------SHHHHHHHH---TTTT-GGG-S--HHHHHHHHHHHSGGGGTGGGS--